Protein AF-A0A432GB54-F1 (afdb_monomer_lite)

Structure (mmCIF, N/CA/C/O backbone):
data_AF-A0A432GB54-F1
#
_entry.id   AF-A0A432GB54-F1
#
loop_
_atom_site.group_PDB
_atom_site.id
_atom_site.type_symbol
_atom_site.label_atom_id
_atom_site.label_alt_id
_atom_site.label_comp_id
_atom_site.label_asym_id
_atom_site.label_entity_id
_atom_site.label_seq_id
_atom_site.pdbx_PDB_ins_code
_atom_site.Cartn_x
_atom_site.Cartn_y
_atom_site.Cartn_z
_atom_site.occupancy
_atom_site.B_iso_or_equiv
_atom_site.auth_seq_id
_atom_site.auth_comp_id
_atom_site.auth_asym_id
_atom_site.auth_atom_id
_atom_site.pdbx_PDB_model_num
ATOM 1 N N . MET A 1 1 ? -22.845 -9.199 43.684 1.00 47.12 1 MET A N 1
ATOM 2 C CA . MET A 1 1 ? -23.273 -9.313 42.270 1.00 47.12 1 MET A CA 1
ATOM 3 C C . MET A 1 1 ? -23.367 -7.882 41.743 1.00 47.12 1 MET A C 1
ATOM 5 O O . MET A 1 1 ? -23.913 -7.069 42.458 1.00 47.12 1 MET A O 1
ATOM 9 N N . ASN A 1 2 ? -22.851 -7.444 40.599 1.00 58.03 2 ASN A N 1
ATOM 10 C CA . ASN A 1 2 ? -22.499 -8.203 39.409 1.00 58.03 2 ASN A CA 1
ATOM 11 C C . ASN A 1 2 ? -21.835 -7.287 38.349 1.00 58.03 2 ASN A C 1
ATOM 13 O O . ASN A 1 2 ? -22.167 -7.394 37.180 1.00 58.03 2 ASN A O 1
ATOM 17 N N . GLY A 1 3 ? -20.915 -6.375 38.704 1.00 60.75 3 GLY A N 1
ATOM 18 C CA . GLY A 1 3 ? -20.349 -5.412 37.731 1.00 60.75 3 GLY A CA 1
ATOM 19 C C . GLY A 1 3 ? -19.791 -6.059 36.449 1.00 60.75 3 GLY A C 1
ATOM 20 O O . GLY A 1 3 ? -20.011 -5.566 35.351 1.00 60.75 3 GLY A O 1
ATOM 21 N N . ALA A 1 4 ? -19.176 -7.241 36.567 1.00 63.12 4 ALA A N 1
ATOM 22 C CA . ALA A 1 4 ? -18.703 -8.023 35.421 1.00 63.12 4 ALA A CA 1
ATOM 23 C C . ALA A 1 4 ? -19.819 -8.721 34.612 1.00 63.12 4 ALA A C 1
ATOM 25 O O . ALA A 1 4 ? -19.631 -9.011 33.434 1.00 63.12 4 ALA A O 1
ATOM 26 N N . VAL A 1 5 ? -20.964 -9.023 35.230 1.00 67.06 5 VAL A N 1
ATOM 27 C CA . VAL A 1 5 ? -22.129 -9.620 34.551 1.00 67.06 5 VAL A CA 1
ATOM 28 C C . VAL A 1 5 ? -22.935 -8.532 33.845 1.00 67.06 5 VAL A C 1
ATOM 30 O O . VAL A 1 5 ? -23.260 -8.697 32.677 1.00 67.06 5 VAL A O 1
ATOM 33 N N . GLN A 1 6 ? -23.129 -7.387 34.500 1.00 71.06 6 GLN A N 1
ATOM 34 C CA . GLN A 1 6 ? -23.773 -6.208 33.924 1.00 71.06 6 GLN A CA 1
ATOM 35 C C . GLN A 1 6 ? -22.985 -5.674 32.716 1.00 71.06 6 GLN A C 1
ATOM 37 O O . GLN A 1 6 ? -23.551 -5.470 31.648 1.00 71.06 6 GLN A O 1
ATOM 42 N N . HIS A 1 7 ? -21.653 -5.590 32.821 1.00 75.44 7 HIS A N 1
ATOM 43 C CA . HIS A 1 7 ? -20.792 -5.244 31.685 1.00 75.44 7 HIS A CA 1
ATOM 44 C C . HIS A 1 7 ? -20.933 -6.236 30.514 1.00 75.44 7 HIS A C 1
ATOM 46 O O . HIS A 1 7 ? -20.909 -5.839 29.350 1.00 75.44 7 HIS A O 1
ATOM 52 N N . LYS A 1 8 ? -21.070 -7.542 30.784 1.00 79.25 8 LYS A N 1
ATOM 53 C CA . LYS A 1 8 ? -21.264 -8.550 29.726 1.00 79.25 8 LYS A CA 1
ATOM 54 C C . LYS A 1 8 ? -22.618 -8.409 29.031 1.00 79.25 8 LYS A C 1
ATOM 56 O O . LYS A 1 8 ? -22.669 -8.566 27.815 1.00 79.25 8 LYS A O 1
ATOM 61 N N . GLU A 1 9 ? -23.679 -8.115 29.775 1.00 82.56 9 GLU A N 1
ATOM 62 C CA . GLU A 1 9 ? -25.018 -7.876 29.222 1.00 82.56 9 GLU A CA 1
ATOM 63 C C . GLU A 1 9 ? -25.046 -6.621 28.343 1.00 82.56 9 GLU A C 1
ATOM 65 O O . GLU A 1 9 ? -25.535 -6.670 27.217 1.00 82.56 9 GLU A O 1
ATOM 70 N N . GLU A 1 10 ? -24.427 -5.529 28.789 1.00 86.44 10 GLU A N 1
ATOM 71 C CA . GLU A 1 10 ? -24.349 -4.285 28.017 1.00 86.44 10 GLU A CA 1
ATOM 72 C C . GLU A 1 10 ? -23.563 -4.443 26.703 1.00 86.44 10 GLU A C 1
ATOM 74 O O . GLU A 1 10 ? -23.976 -3.931 25.659 1.00 86.44 10 GLU A O 1
ATOM 79 N N . VAL A 1 11 ? -22.449 -5.186 26.721 1.00 87.44 11 VAL A N 1
ATOM 80 C CA . VAL A 1 11 ? -21.686 -5.525 25.502 1.00 87.44 11 VAL A CA 1
ATOM 81 C C . VAL A 1 11 ? -22.529 -6.366 24.541 1.00 87.44 11 VAL A C 1
ATOM 83 O O . VAL A 1 11 ? -22.472 -6.165 23.325 1.00 87.44 11 VAL A O 1
ATOM 86 N N . LEU A 1 12 ? -23.328 -7.296 25.069 1.00 88.88 12 LEU A N 1
ATOM 87 C CA . LEU A 1 12 ? -24.199 -8.156 24.272 1.00 88.88 12 LEU A CA 1
ATOM 88 C C . LEU A 1 12 ? -25.309 -7.354 23.578 1.00 88.88 12 LEU A C 1
ATOM 90 O O . LEU A 1 12 ? -25.566 -7.568 22.395 1.00 88.88 12 LEU A O 1
ATOM 94 N N . GLU A 1 13 ? -25.935 -6.411 24.282 1.00 88.69 13 GLU A N 1
ATOM 95 C CA . GLU A 1 13 ? -26.977 -5.538 23.722 1.00 88.69 13 GLU A CA 1
ATOM 96 C C . GLU A 1 13 ? -26.433 -4.627 22.613 1.00 88.69 13 GLU A C 1
ATOM 98 O O . GLU A 1 13 ? -27.032 -4.509 21.536 1.00 88.69 13 GLU A O 1
ATOM 103 N N . ARG A 1 14 ? -25.234 -4.062 22.803 1.00 92.19 14 ARG A N 1
ATOM 104 C CA . ARG A 1 14 ? -24.547 -3.315 21.737 1.00 92.19 14 ARG A CA 1
ATOM 105 C C . ARG A 1 14 ? -24.265 -4.200 20.523 1.00 92.19 14 ARG A C 1
ATOM 107 O O . ARG A 1 14 ? -24.516 -3.782 19.393 1.00 92.19 14 ARG A O 1
ATOM 114 N N . LEU A 1 15 ? -23.808 -5.437 20.731 1.00 89.69 15 LEU A N 1
ATOM 115 C CA . LEU A 1 15 ? -23.562 -6.386 19.642 1.00 89.69 15 LEU A CA 1
ATOM 116 C C . LEU A 1 15 ? -24.845 -6.759 18.881 1.00 89.69 15 LEU A C 1
ATOM 118 O O . LEU A 1 15 ? -24.813 -6.831 17.651 1.00 89.69 15 LEU A O 1
ATOM 122 N N . LYS A 1 16 ? -25.970 -6.971 19.577 1.00 89.62 16 LYS A N 1
ATOM 123 C CA . LYS A 1 16 ? -27.275 -7.225 18.941 1.00 89.62 16 LYS A CA 1
ATOM 124 C C . LYS A 1 16 ? -27.709 -6.048 18.076 1.00 89.62 16 LYS A C 1
ATOM 126 O O . LYS A 1 16 ? -28.068 -6.258 16.922 1.00 89.62 16 LYS A O 1
ATOM 131 N N . THR A 1 17 ? -27.554 -4.825 18.583 1.00 88.19 17 THR A N 1
ATOM 132 C CA . THR A 1 17 ? -27.844 -3.594 17.830 1.00 88.19 17 THR A CA 1
ATOM 133 C C . THR A 1 17 ? -27.037 -3.540 16.530 1.00 88.19 17 THR A C 1
ATOM 135 O O . THR A 1 17 ? -27.573 -3.248 15.460 1.00 88.19 17 THR A O 1
ATOM 138 N N . VAL A 1 18 ? -25.741 -3.870 16.591 1.00 89.06 18 VAL A N 1
ATOM 139 C CA . VAL A 1 18 ? -24.891 -3.937 15.394 1.00 89.06 18 VAL A CA 1
ATOM 140 C C . VAL A 1 18 ? -25.371 -5.016 14.428 1.00 89.06 18 VAL A C 1
ATOM 142 O O . VAL A 1 18 ? -25.496 -4.750 13.231 1.00 89.06 18 VAL A O 1
ATOM 145 N N . PHE A 1 19 ? -25.671 -6.212 14.932 1.00 89.12 19 PHE A N 1
ATOM 146 C CA . PHE A 1 19 ? -26.150 -7.321 14.114 1.00 89.12 19 PHE A CA 1
ATOM 147 C C . PHE A 1 19 ? -27.459 -6.975 13.390 1.00 89.12 19 PHE A C 1
ATOM 149 O O . PHE A 1 19 ? -27.536 -7.133 12.170 1.00 89.12 19 PHE A O 1
ATOM 156 N N . GLU A 1 20 ? -28.441 -6.424 14.098 1.00 88.94 20 GLU A N 1
ATOM 157 C CA . GLU A 1 20 ? -29.725 -5.995 13.533 1.00 88.94 20 GLU A CA 1
ATOM 158 C C . GLU A 1 20 ? -29.541 -4.881 12.498 1.00 88.94 20 GLU A C 1
ATOM 160 O O . GLU A 1 20 ? -30.056 -4.973 11.382 1.00 88.94 20 GLU A O 1
ATOM 165 N N . SER A 1 21 ? -28.713 -3.879 12.808 1.00 85.38 21 SER A N 1
ATOM 166 C CA . SER A 1 21 ? -28.424 -2.770 11.890 1.00 85.38 21 SER A CA 1
ATOM 167 C C . SER A 1 21 ? -27.706 -3.198 10.604 1.00 85.38 21 SER A C 1
ATOM 169 O O . SER A 1 21 ? -27.736 -2.475 9.608 1.00 85.38 21 SER A O 1
ATOM 171 N N . SER A 1 22 ? -27.051 -4.364 10.609 1.00 84.50 22 SER A N 1
ATOM 172 C CA . SER A 1 22 ? -26.353 -4.885 9.434 1.00 84.50 22 SER A CA 1
ATOM 173 C C . SER A 1 22 ? -27.310 -5.388 8.349 1.00 84.50 22 SER A C 1
ATOM 175 O O . SER A 1 22 ? -26.896 -5.499 7.194 1.00 84.50 22 SER A O 1
ATOM 177 N N . GLY A 1 23 ? -28.553 -5.741 8.710 1.00 84.94 23 GLY A N 1
ATOM 178 C CA . GLY A 1 23 ? -29.535 -6.359 7.811 1.00 84.94 23 GLY A CA 1
ATOM 179 C C . GLY A 1 23 ? -29.116 -7.729 7.252 1.00 84.94 23 GLY A C 1
ATOM 180 O O . GLY A 1 23 ? -29.763 -8.252 6.346 1.00 84.94 23 GLY A O 1
ATOM 181 N N . LYS A 1 24 ? -28.018 -8.317 7.747 1.00 87.19 24 LYS A N 1
ATOM 182 C CA . LYS A 1 24 ? -27.466 -9.589 7.262 1.00 87.19 24 LYS A CA 1
ATOM 183 C C . LYS A 1 24 ? -27.998 -10.767 8.072 1.00 87.19 24 LYS A C 1
ATOM 185 O O . LYS A 1 24 ? -28.243 -10.670 9.269 1.00 87.19 24 LYS A O 1
ATOM 190 N N . SER A 1 25 ? -28.078 -11.938 7.436 1.00 88.25 25 SER A N 1
ATOM 191 C CA . SER A 1 25 ? -28.321 -13.187 8.166 1.00 88.25 25 SER A CA 1
ATOM 192 C C . SER A 1 25 ? -27.165 -13.492 9.127 1.00 88.25 25 SER A C 1
ATOM 194 O O . SER A 1 25 ? -26.015 -13.140 8.859 1.00 88.25 25 SER A O 1
ATOM 196 N N . SER A 1 26 ? -27.436 -14.218 10.217 1.00 85.62 26 SER A N 1
ATOM 197 C CA . SER A 1 26 ? -26.412 -14.608 11.206 1.00 85.62 26 SER A CA 1
ATOM 198 C C . SER A 1 26 ? -25.205 -15.316 10.565 1.00 85.62 26 SER A C 1
ATOM 200 O O . SER A 1 26 ? -24.047 -15.065 10.910 1.00 85.62 26 SER A O 1
ATOM 202 N N . ARG A 1 27 ? -25.447 -16.128 9.526 1.00 86.81 27 ARG A N 1
ATOM 203 C CA . ARG A 1 27 ? -24.392 -16.784 8.737 1.00 86.81 27 ARG A CA 1
ATOM 204 C C . ARG A 1 27 ? -23.560 -15.796 7.911 1.00 86.81 27 ARG A C 1
ATOM 206 O O . ARG A 1 27 ? -22.342 -15.931 7.857 1.00 86.81 27 ARG A O 1
ATOM 213 N N . ALA A 1 28 ? -24.195 -14.822 7.262 1.00 85.69 28 ALA A N 1
ATOM 214 C CA . ALA A 1 28 ? -23.491 -13.819 6.462 1.00 85.69 28 ALA A CA 1
ATOM 215 C C . ALA A 1 28 ? -22.707 -12.834 7.344 1.00 85.69 28 ALA A C 1
ATOM 217 O O . ALA A 1 28 ? -21.577 -12.474 7.013 1.00 85.69 28 ALA A O 1
ATOM 218 N N . PHE A 1 29 ? -23.273 -12.445 8.488 1.00 88.19 29 PHE A N 1
ATOM 219 C CA . PHE A 1 29 ? -22.613 -11.574 9.455 1.00 88.19 29 PHE A CA 1
ATOM 220 C C . PHE A 1 29 ? -21.391 -12.252 10.084 1.00 88.19 29 PHE A C 1
ATOM 222 O O . PHE A 1 29 ? -20.296 -11.698 10.029 1.00 88.19 29 PHE A O 1
ATOM 229 N N . SER A 1 30 ? -21.536 -13.486 10.580 1.00 88.50 30 SER A N 1
ATOM 230 C CA . SER A 1 30 ? -20.410 -14.253 11.140 1.00 88.50 30 SER A CA 1
ATOM 231 C C . SER A 1 30 ? -19.264 -14.431 10.144 1.00 88.50 30 SER A C 1
ATOM 233 O O . SER A 1 30 ? -18.113 -14.176 10.493 1.00 88.50 30 SER A O 1
ATOM 235 N N . LYS A 1 31 ? -19.572 -14.757 8.880 1.00 87.19 31 LYS A N 1
ATOM 236 C CA . LYS A 1 31 ? -18.555 -14.854 7.824 1.00 87.19 31 LYS A CA 1
ATOM 237 C C . LYS A 1 31 ? -17.837 -13.521 7.591 1.00 87.19 31 LYS A C 1
ATOM 239 O O . LYS A 1 31 ? -16.624 -13.521 7.428 1.00 87.19 31 LYS A O 1
ATOM 244 N N . SER A 1 32 ? -18.564 -12.401 7.607 1.00 84.31 32 SER A N 1
ATOM 245 C CA . SER A 1 32 ? -17.967 -11.077 7.382 1.00 84.31 32 SER A CA 1
ATOM 246 C C . SER A 1 32 ? -16.991 -10.633 8.470 1.00 84.31 32 SER A C 1
ATOM 248 O O . SER A 1 32 ? -16.142 -9.807 8.187 1.00 84.31 32 SER A O 1
ATOM 250 N N . ILE A 1 33 ? -17.079 -11.187 9.680 1.00 85.44 33 ILE A N 1
ATOM 251 C CA . ILE A 1 33 ? -16.183 -10.859 10.803 1.00 85.44 33 ILE A CA 1
ATOM 252 C C . ILE A 1 33 ? -15.169 -11.980 11.093 1.00 85.44 33 ILE A C 1
ATOM 254 O O . ILE A 1 33 ? -14.613 -12.064 12.186 1.00 85.44 33 ILE A O 1
ATOM 258 N N . GLY A 1 34 ? -14.974 -12.901 10.141 1.00 82.62 34 GLY A N 1
ATOM 259 C CA . GLY A 1 34 ? -13.998 -13.991 10.256 1.00 82.62 34 GLY A CA 1
ATOM 260 C C . GLY A 1 34 ? -14.374 -15.104 11.244 1.00 82.62 34 GLY A C 1
ATOM 261 O O . GLY A 1 34 ? -13.508 -15.865 11.670 1.00 82.62 34 GLY A O 1
ATOM 262 N N . LEU A 1 35 ? -15.653 -15.235 11.616 1.00 88.25 35 LEU A N 1
ATOM 263 C CA . LEU A 1 35 ? -16.134 -16.246 12.561 1.00 88.25 35 LEU A CA 1
ATOM 264 C C . LEU A 1 35 ? -16.919 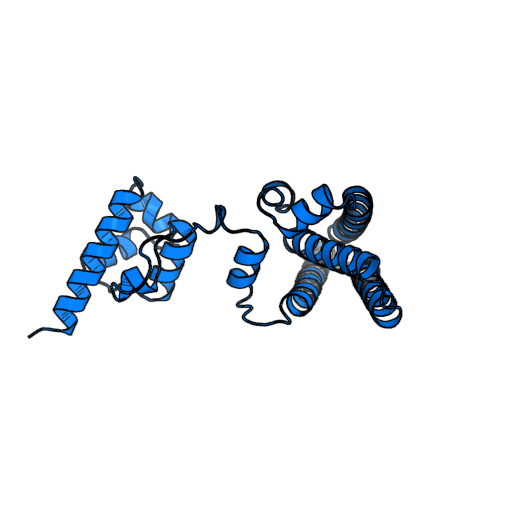-17.378 11.893 1.00 88.25 35 LEU A C 1
ATOM 266 O O . LEU A 1 35 ? -17.678 -17.189 10.942 1.00 88.25 35 LEU A O 1
ATOM 270 N N . LYS A 1 36 ? -16.832 -18.574 12.488 1.00 88.62 36 LYS A N 1
ATOM 271 C CA . LYS A 1 36 ? -17.759 -19.672 12.183 1.00 88.62 36 LYS A CA 1
ATOM 272 C C . LYS A 1 36 ? -19.160 -19.342 12.733 1.00 88.62 36 LYS A C 1
ATOM 274 O O . LYS A 1 36 ? -19.248 -18.862 13.866 1.00 88.62 36 LYS A O 1
ATOM 279 N N . PRO A 1 37 ? -20.256 -19.673 12.020 1.00 87.19 37 PRO A N 1
ATOM 280 C CA . PRO A 1 37 ? -21.621 -19.380 12.475 1.00 87.19 37 PRO A CA 1
ATOM 281 C C . PRO A 1 37 ? -21.954 -19.944 13.863 1.00 87.19 37 PRO A C 1
ATOM 283 O O . PRO A 1 37 ? -22.599 -19.282 14.670 1.00 87.19 37 PRO A O 1
ATOM 286 N N . THR A 1 38 ? -21.459 -21.144 14.175 1.00 87.25 38 THR A N 1
ATOM 287 C CA . THR A 1 38 ? -21.646 -21.793 15.482 1.00 87.25 38 THR A CA 1
ATOM 288 C C . THR A 1 38 ? -20.942 -21.045 16.611 1.00 87.25 38 THR A C 1
ATOM 290 O O . THR A 1 38 ? -21.494 -20.897 17.698 1.00 87.25 38 THR A O 1
ATOM 293 N N . SER A 1 39 ? -19.736 -20.541 16.357 1.00 85.38 39 SER A N 1
ATOM 294 C CA . SER A 1 39 ? -18.983 -19.728 17.312 1.00 85.38 39 SER A CA 1
ATOM 295 C C . SER A 1 39 ? -19.629 -18.358 17.509 1.00 85.38 39 SER A C 1
ATOM 297 O O . SER A 1 39 ? -19.734 -17.899 18.640 1.00 85.38 39 SER A O 1
ATOM 299 N N . PHE A 1 40 ? -20.136 -17.739 16.441 1.00 87.44 40 PHE A N 1
ATOM 300 C CA . PHE A 1 40 ? -20.876 -16.480 16.539 1.00 87.44 40 PHE A CA 1
ATOM 301 C C . PHE A 1 40 ? -22.172 -16.630 17.344 1.00 87.44 40 PHE A C 1
ATOM 303 O O . PHE A 1 40 ? -22.477 -15.776 18.172 1.00 87.44 40 PHE A O 1
ATOM 310 N N . HIS A 1 41 ? -22.887 -17.750 17.188 1.00 86.12 41 HIS A N 1
ATOM 311 C CA . HIS A 1 41 ? -24.076 -18.025 17.994 1.00 86.12 41 HIS A CA 1
ATOM 312 C C . HIS A 1 41 ? -23.761 -18.034 19.498 1.00 86.12 41 HIS A C 1
ATOM 314 O O . HIS A 1 41 ? -24.507 -17.428 20.262 1.00 86.12 41 HIS A O 1
ATOM 320 N N . LYS A 1 42 ? -22.636 -18.637 19.912 1.00 87.00 42 LYS A N 1
ATOM 321 C CA . LYS A 1 42 ? -22.190 -18.640 21.318 1.00 87.00 42 LYS A CA 1
ATOM 322 C C . LYS A 1 42 ? -21.894 -17.237 21.852 1.00 87.00 42 LYS A C 1
ATOM 324 O O . LYS A 1 42 ? -22.086 -16.996 23.040 1.00 87.00 42 LYS A O 1
ATOM 329 N N . VAL A 1 43 ? -21.421 -16.332 20.993 1.00 86.50 43 VAL A N 1
ATOM 330 C CA . VAL A 1 43 ? -21.193 -14.925 21.354 1.00 86.50 43 VAL A CA 1
ATOM 331 C C . VAL A 1 43 ? -22.528 -14.194 21.517 1.00 86.50 43 VAL A C 1
ATOM 333 O O . VAL A 1 43 ? -22.730 -13.513 22.515 1.00 86.50 43 VAL A O 1
ATOM 336 N N . LEU A 1 44 ? -23.479 -14.405 20.603 1.00 84.31 44 LEU A N 1
ATOM 337 C CA . LEU A 1 44 ? -24.831 -13.827 20.674 1.00 84.31 44 LEU A CA 1
ATOM 338 C C . LEU A 1 44 ? -25.649 -14.305 21.883 1.00 84.31 44 LEU A C 1
ATOM 340 O O . LEU A 1 44 ? -26.478 -13.556 22.390 1.00 84.31 44 LEU A O 1
ATOM 344 N N . THR A 1 45 ? -25.436 -15.539 22.343 1.00 82.62 45 THR A N 1
ATOM 345 C CA . THR A 1 45 ? -26.111 -16.099 23.529 1.00 82.62 45 THR A CA 1
ATOM 346 C C . THR A 1 45 ? -25.386 -15.789 24.836 1.00 82.62 45 THR A C 1
ATOM 348 O O . THR A 1 45 ? -25.792 -16.283 25.884 1.00 82.62 45 THR A O 1
ATOM 351 N N . GLY A 1 46 ? -24.290 -15.023 24.795 1.00 78.56 46 GLY A N 1
ATOM 352 C CA . GLY A 1 46 ? -23.507 -14.649 25.977 1.00 78.56 46 GLY A CA 1
ATOM 353 C C . GLY A 1 46 ? -22.685 -15.790 26.582 1.00 78.56 46 GLY A C 1
ATOM 354 O O . GLY A 1 46 ? -22.072 -15.625 27.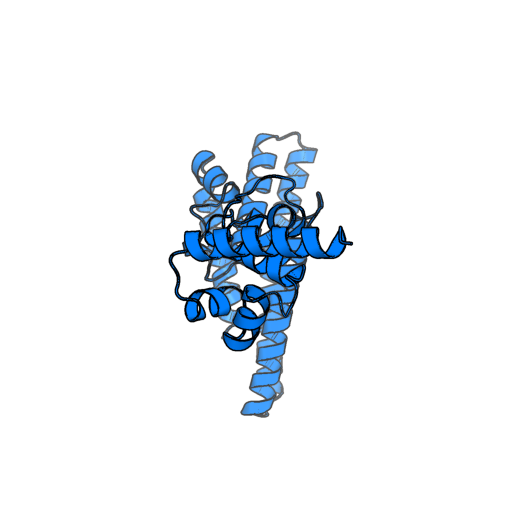636 1.00 78.56 46 GLY A O 1
ATOM 355 N N . THR A 1 47 ? -22.639 -16.949 25.919 1.00 78.62 47 THR A N 1
ATOM 356 C CA . THR A 1 47 ? -21.850 -18.115 26.344 1.00 78.62 47 THR A CA 1
ATOM 357 C C . THR A 1 47 ? -20.353 -17.888 26.107 1.00 78.62 47 THR A C 1
ATOM 359 O O . THR A 1 47 ? -19.520 -18.402 26.849 1.00 78.62 47 THR A O 1
ATOM 362 N N . ALA A 1 48 ? -20.010 -17.095 25.089 1.00 78.50 48 ALA A N 1
ATOM 363 C CA . ALA A 1 48 ? -18.671 -16.582 24.820 1.00 78.50 48 ALA A CA 1
ATOM 364 C C . ALA A 1 48 ? -18.691 -15.043 24.829 1.00 78.50 48 ALA A C 1
ATOM 366 O O . ALA A 1 48 ? -19.641 -14.432 24.351 1.00 78.50 48 ALA A O 1
ATOM 367 N N . GLY A 1 49 ? -17.653 -14.408 25.378 1.00 82.69 49 GLY A N 1
ATOM 368 C CA . GLY A 1 49 ? -17.538 -12.945 25.377 1.00 82.69 49 GLY A CA 1
ATOM 369 C C . GLY A 1 49 ? -17.092 -12.389 24.022 1.00 82.69 49 GLY A C 1
ATOM 370 O O . GLY A 1 49 ? -16.408 -13.077 23.262 1.00 82.69 49 GLY A O 1
ATOM 371 N N . LEU A 1 50 ? -17.441 -11.130 23.739 1.00 85.69 50 LEU A N 1
ATOM 372 C CA . LEU A 1 50 ? -16.884 -10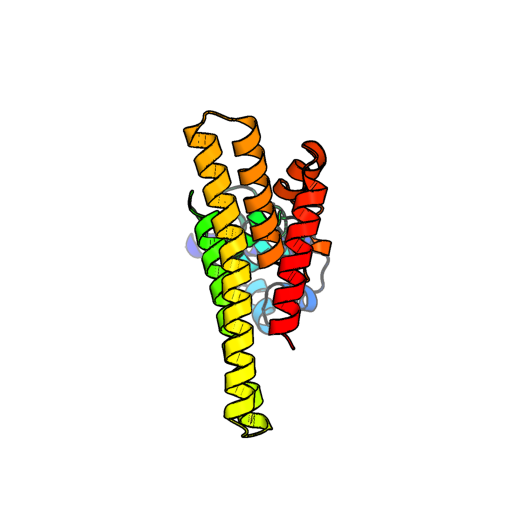.391 22.606 1.00 85.69 50 LEU A CA 1
ATOM 373 C C . LEU A 1 50 ? -15.409 -10.074 22.894 1.00 85.69 50 LEU A C 1
ATOM 375 O O . LEU A 1 50 ? -15.096 -9.370 23.850 1.00 85.69 50 LEU A O 1
ATOM 379 N N . THR A 1 51 ? -14.499 -10.620 22.090 1.00 85.50 51 THR A N 1
ATOM 380 C CA . THR A 1 51 ? -13.060 -10.368 22.228 1.00 85.50 51 THR A CA 1
ATOM 381 C C . THR A 1 51 ? -12.651 -9.103 21.475 1.00 85.50 51 THR A C 1
ATOM 383 O O . THR A 1 51 ? -13.305 -8.712 20.509 1.00 85.50 51 THR A O 1
ATOM 386 N N . ILE A 1 52 ? -11.537 -8.482 21.879 1.00 81.88 52 ILE A N 1
ATOM 387 C CA . ILE A 1 52 ? -10.994 -7.283 21.212 1.00 81.88 52 ILE A CA 1
ATOM 388 C C . ILE A 1 52 ? -10.766 -7.510 19.705 1.00 81.88 52 ILE A C 1
ATOM 390 O O . ILE A 1 52 ? -11.265 -6.708 18.920 1.00 81.88 52 ILE A O 1
ATOM 394 N N . PRO A 1 53 ? -10.130 -8.613 19.249 1.00 81.06 53 PRO A N 1
ATOM 395 C CA . PRO A 1 53 ? -9.952 -8.851 17.814 1.00 81.06 53 PRO A CA 1
ATOM 396 C C . PRO A 1 53 ? -11.277 -8.934 17.049 1.00 81.06 53 PRO A C 1
ATOM 398 O O . PRO A 1 53 ? -11.373 -8.492 15.907 1.00 81.06 53 PRO A O 1
ATOM 401 N N . LEU A 1 54 ? -12.319 -9.472 17.687 1.00 84.62 54 LEU A N 1
ATOM 402 C CA . LEU A 1 54 ? -13.632 -9.589 17.070 1.00 84.62 54 LEU A CA 1
ATOM 403 C C . LEU A 1 54 ? -14.353 -8.240 16.999 1.00 84.62 54 LEU A C 1
ATOM 405 O O . LEU A 1 54 ? -14.972 -7.936 15.982 1.00 84.62 54 LEU A O 1
ATOM 409 N N . ALA A 1 55 ? -14.231 -7.416 18.042 1.00 85.25 55 ALA A N 1
ATOM 410 C CA . ALA A 1 55 ? -14.717 -6.040 18.036 1.00 85.25 55 ALA A CA 1
ATOM 411 C C . ALA A 1 55 ? -14.022 -5.205 16.945 1.00 85.25 55 ALA A C 1
ATOM 413 O O . ALA A 1 55 ? -14.698 -4.496 16.206 1.00 85.25 55 ALA A O 1
ATOM 414 N N . ASN A 1 56 ? -12.707 -5.367 16.766 1.00 80.62 56 ASN A N 1
ATOM 415 C CA . ASN A 1 56 ? -11.955 -4.720 15.686 1.00 80.62 56 ASN A CA 1
ATOM 416 C C . ASN A 1 56 ? -12.417 -5.205 14.303 1.00 80.62 56 ASN A C 1
ATOM 418 O O . ASN A 1 56 ? -12.599 -4.406 13.392 1.00 80.62 56 ASN A O 1
ATOM 422 N N . SER A 1 57 ? -12.683 -6.504 14.140 1.00 83.75 57 SER A N 1
ATOM 423 C CA . SER A 1 57 ? -13.233 -7.033 12.885 1.00 83.75 57 SER A CA 1
ATOM 424 C C . SER A 1 57 ? -14.625 -6.468 12.571 1.00 83.75 57 SER A C 1
ATOM 426 O O . SER A 1 57 ? -14.936 -6.181 11.413 1.00 83.75 57 SER A O 1
ATOM 428 N N . ILE A 1 58 ? -15.464 -6.261 13.591 1.00 86.00 58 ILE A N 1
ATOM 429 C CA . ILE A 1 58 ? -16.764 -5.599 13.435 1.00 86.00 58 ILE A CA 1
ATOM 430 C C . ILE A 1 58 ? -16.579 -4.128 13.037 1.00 86.00 58 ILE A C 1
ATOM 432 O O . ILE A 1 58 ? -17.284 -3.658 12.143 1.00 86.00 58 ILE A O 1
ATOM 436 N N . GLU A 1 59 ? -15.627 -3.423 13.649 1.00 86.31 59 GLU A N 1
ATOM 437 C CA . GLU A 1 59 ? -15.281 -2.044 13.292 1.00 86.31 59 GLU A CA 1
ATOM 438 C C . GLU A 1 59 ? -14.890 -1.929 11.820 1.00 86.31 59 GLU A C 1
ATOM 440 O O . GLU A 1 59 ? -15.513 -1.166 11.080 1.00 86.31 59 GLU A O 1
ATOM 445 N N . LEU A 1 60 ? -13.964 -2.775 11.369 1.00 80.38 60 LEU A N 1
ATOM 446 C CA . LEU A 1 60 ? -13.497 -2.810 9.984 1.00 80.38 60 LEU A CA 1
ATOM 447 C C . LEU A 1 60 ? -14.642 -3.088 8.996 1.00 80.38 60 LEU A C 1
ATOM 449 O O . LEU A 1 60 ? -14.814 -2.370 8.012 1.00 80.38 60 LEU A O 1
ATOM 453 N N . ASN A 1 61 ? -15.469 -4.102 9.254 1.00 83.38 61 ASN A N 1
ATOM 454 C CA . ASN A 1 61 ? -16.443 -4.579 8.265 1.00 83.38 61 ASN A CA 1
ATOM 455 C C . ASN A 1 61 ? -17.791 -3.849 8.296 1.00 83.38 61 ASN A C 1
ATOM 457 O O . ASN A 1 61 ? -18.480 -3.752 7.275 1.00 83.38 61 ASN A O 1
ATOM 461 N N . HIS A 1 62 ? -18.201 -3.359 9.465 1.00 83.81 62 HIS A N 1
ATOM 462 C CA . HIS A 1 62 ? -19.539 -2.801 9.682 1.00 83.81 62 HIS A CA 1
ATOM 463 C C . HIS A 1 62 ? -19.522 -1.348 10.145 1.00 83.81 62 HIS A C 1
ATOM 465 O O . HIS A 1 62 ? -20.575 -0.712 10.105 1.00 83.81 62 HIS A O 1
ATOM 471 N N . GLY A 1 63 ? -18.353 -0.798 10.484 1.00 83.31 63 GLY A N 1
ATOM 472 C CA . GLY A 1 63 ? -18.202 0.609 10.847 1.00 83.31 63 GLY A CA 1
ATOM 473 C C . GLY A 1 63 ? -18.705 0.917 12.254 1.00 83.31 63 GLY A C 1
ATOM 474 O O . GLY A 1 63 ? -19.228 2.002 12.487 1.00 83.31 63 GLY A O 1
ATOM 475 N N . PHE A 1 64 ? -18.611 -0.036 13.184 1.00 85.44 64 PHE A N 1
ATOM 476 C CA . PHE A 1 64 ? -18.960 0.172 14.593 1.00 85.44 64 PHE A CA 1
ATOM 477 C C . PHE A 1 64 ? -17.716 0.121 15.460 1.00 85.44 64 PHE A C 1
ATOM 479 O O . PHE A 1 64 ? -17.050 -0.909 15.498 1.00 85.44 64 PHE A O 1
ATOM 486 N N . ARG A 1 65 ? -17.411 1.214 16.163 1.00 83.38 65 ARG A N 1
ATOM 487 C CA . ARG A 1 65 ? -16.149 1.335 16.896 1.00 83.38 65 ARG A CA 1
ATOM 488 C C . ARG A 1 65 ? -16.012 0.250 17.963 1.00 83.38 65 ARG A C 1
ATOM 490 O O . ARG A 1 65 ? -16.914 0.047 18.776 1.00 83.38 65 ARG A O 1
ATOM 497 N N . SER A 1 66 ? -14.860 -0.408 17.979 1.00 85.00 66 SER A N 1
ATOM 498 C CA . SER A 1 66 ? -14.479 -1.454 18.929 1.00 85.00 66 SER A CA 1
ATOM 499 C C . SER A 1 66 ? -14.541 -0.964 20.377 1.00 85.00 66 SER A C 1
ATOM 501 O O . SER A 1 66 ? -15.113 -1.640 21.231 1.00 85.00 66 SER A O 1
ATOM 503 N N . GLU A 1 67 ? -14.041 0.245 20.643 1.00 84.88 67 GLU A N 1
ATOM 504 C CA . GLU A 1 67 ? -14.125 0.904 21.951 1.00 84.88 67 GLU A CA 1
ATOM 505 C C . GLU A 1 67 ? -15.580 1.074 22.414 1.00 84.88 67 GLU A C 1
ATOM 507 O O . GLU A 1 67 ? -15.910 0.711 23.545 1.00 84.88 67 GLU A O 1
ATOM 512 N N . TRP A 1 68 ? -16.468 1.539 21.528 1.00 90.94 68 TRP A N 1
ATOM 513 C CA . TRP A 1 68 ? -17.889 1.695 21.839 1.00 90.94 68 TRP A CA 1
ATOM 514 C C . TRP A 1 68 ? -18.568 0.341 22.057 1.00 90.94 68 TRP A C 1
ATOM 516 O O . TRP A 1 68 ? -19.317 0.174 23.015 1.00 90.94 68 TRP A O 1
ATOM 526 N N . LEU A 1 69 ? -18.263 -0.661 21.230 1.00 88.44 69 LEU A N 1
ATOM 527 C CA . LEU A 1 69 ? -18.770 -2.026 21.393 1.00 88.44 69 LEU A CA 1
ATOM 528 C C . LEU A 1 69 ? -18.409 -2.611 22.765 1.00 88.44 69 LEU A C 1
ATOM 530 O O . LEU A 1 69 ? -19.270 -3.171 23.448 1.00 88.44 69 LEU A O 1
ATOM 534 N N . LEU A 1 70 ? -17.152 -2.459 23.179 1.00 86.00 70 LEU A N 1
ATOM 535 C CA . LEU A 1 70 ? -16.625 -3.078 24.393 1.00 86.00 70 LEU A CA 1
ATOM 536 C C . LEU A 1 70 ? -16.956 -2.288 25.661 1.00 86.00 70 LEU A C 1
ATOM 538 O O . LEU A 1 70 ? -17.276 -2.905 26.670 1.00 86.00 70 LEU A O 1
ATOM 542 N N . SER A 1 71 ? -16.926 -0.956 25.614 1.00 84.94 71 SER A N 1
ATOM 543 C CA . SER A 1 71 ? -17.033 -0.100 26.808 1.00 84.94 71 SER A CA 1
ATOM 544 C C . SER A 1 71 ? -18.233 0.849 26.814 1.00 84.94 71 SER A C 1
ATOM 546 O O . SER A 1 71 ? -18.557 1.409 27.854 1.00 84.94 71 SER A O 1
ATOM 548 N N . GLY A 1 72 ? -18.897 1.050 25.672 1.00 83.38 72 GLY A N 1
ATOM 549 C CA . GLY A 1 72 ? -19.929 2.078 25.497 1.00 83.38 72 GLY A CA 1
ATOM 550 C C . GLY A 1 72 ? -19.379 3.494 25.292 1.00 83.38 72 GLY A C 1
ATOM 551 O O . GLY A 1 72 ? -20.153 4.401 24.992 1.00 83.38 72 GLY A O 1
ATOM 552 N N . ASN A 1 73 ? -18.062 3.687 25.400 1.00 81.75 73 ASN A N 1
ATOM 553 C CA . ASN A 1 73 ? -17.418 4.990 25.262 1.00 81.75 73 ASN A CA 1
ATOM 554 C C . ASN A 1 73 ? -17.042 5.302 23.807 1.00 81.75 73 ASN A C 1
ATOM 556 O O . ASN A 1 73 ? -16.808 4.411 22.992 1.00 81.75 73 ASN A O 1
ATOM 560 N N . GLY A 1 74 ? -16.954 6.593 23.487 1.00 78.75 74 GLY A N 1
ATOM 561 C CA . GLY A 1 74 ? -16.549 7.063 22.163 1.00 78.75 74 GLY A CA 1
ATOM 562 C C . GLY A 1 74 ? -17.676 7.057 21.123 1.00 78.75 74 GLY A C 1
ATOM 563 O O . GLY A 1 74 ? -18.861 6.928 21.431 1.00 78.75 74 GLY A O 1
ATOM 564 N N . LYS A 1 75 ? -17.305 7.267 19.854 1.00 82.44 75 LYS A N 1
ATOM 565 C CA . LYS A 1 75 ? -18.259 7.320 18.735 1.00 82.44 75 LYS A CA 1
ATOM 566 C C . LYS A 1 75 ? -18.778 5.921 18.407 1.00 82.44 75 LYS A C 1
ATOM 568 O O . LYS A 1 75 ? -17.983 5.021 18.179 1.00 82.44 75 LYS A O 1
ATOM 573 N N . MET A 1 76 ? -20.098 5.770 18.289 1.00 84.00 76 MET A N 1
ATOM 574 C CA . MET A 1 76 ? -20.741 4.501 17.918 1.00 84.00 76 MET A CA 1
ATOM 575 C C . MET A 1 76 ? -20.371 4.038 16.505 1.00 84.00 76 MET A C 1
ATOM 577 O O . MET A 1 76 ? -20.035 2.873 16.306 1.00 84.00 76 MET A O 1
ATOM 581 N N . LYS A 1 77 ? -20.439 4.947 15.524 1.00 81.88 77 LYS A N 1
ATOM 582 C CA . LYS A 1 77 ? -20.140 4.653 14.121 1.00 81.88 77 LYS A CA 1
ATOM 583 C C . LYS A 1 77 ? -18.847 5.312 13.657 1.00 81.88 77 LYS A C 1
ATOM 585 O O . LYS A 1 77 ? -18.553 6.452 14.014 1.00 81.88 77 LYS A O 1
ATOM 590 N N . VAL A 1 78 ? -18.131 4.582 12.816 1.00 76.19 78 VAL A N 1
ATOM 591 C CA . VAL A 1 78 ? -16.954 5.002 12.056 1.00 76.19 78 VAL A CA 1
ATOM 592 C C . VAL A 1 78 ? -17.129 4.589 10.595 1.00 76.19 78 VAL A C 1
ATOM 594 O O . VAL A 1 78 ? -17.994 3.768 10.272 1.00 76.19 78 VAL A O 1
ATOM 597 N N . ASN A 1 79 ? -16.325 5.160 9.699 1.00 69.88 79 ASN A N 1
ATOM 598 C CA . ASN A 1 79 ? -16.304 4.722 8.309 1.00 69.88 79 ASN A CA 1
ATOM 599 C C . ASN A 1 79 ? -15.919 3.238 8.249 1.00 69.88 79 ASN A C 1
ATOM 601 O O . ASN A 1 79 ? -14.994 2.793 8.924 1.00 69.88 79 ASN A O 1
ATOM 605 N N . LYS A 1 80 ? -16.667 2.460 7.459 1.00 72.25 80 LYS A N 1
ATOM 606 C CA . LYS A 1 80 ? -16.305 1.060 7.182 1.00 72.25 80 LYS A CA 1
ATOM 607 C C . LYS A 1 80 ? -14.985 1.046 6.422 1.00 72.25 80 LYS A C 1
ATOM 609 O O . LYS A 1 80 ? -14.749 1.979 5.665 1.00 72.25 80 LYS A O 1
ATOM 614 N N . HIS A 1 81 ? -14.228 -0.043 6.501 1.00 69.12 81 HIS A N 1
ATOM 615 C CA . HIS A 1 81 ? -12.964 -0.210 5.778 1.00 69.12 81 HIS A CA 1
ATOM 616 C C . HIS A 1 81 ? -13.064 0.192 4.297 1.00 69.12 81 HIS A C 1
ATOM 618 O O . HIS A 1 81 ? -12.261 0.967 3.798 1.00 69.12 81 HIS A O 1
ATOM 624 N N . ASN A 1 82 ? -14.132 -0.223 3.612 1.00 67.19 82 ASN A N 1
ATOM 625 C CA . ASN A 1 82 ? -14.340 0.094 2.193 1.00 67.19 82 ASN A CA 1
ATOM 626 C C . ASN A 1 82 ? -14.638 1.580 1.904 1.00 67.19 82 ASN A C 1
ATOM 628 O O . ASN A 1 82 ? -14.586 1.997 0.752 1.00 67.19 82 ASN A O 1
ATOM 632 N N . HIS A 1 83 ? -14.966 2.367 2.924 1.00 71.44 83 HIS A N 1
ATOM 633 C CA . HIS A 1 83 ? -15.179 3.814 2.834 1.00 71.44 83 HIS A CA 1
ATOM 634 C C . HIS A 1 83 ? -14.021 4.614 3.444 1.00 71.44 83 HIS A C 1
ATOM 636 O O . HIS A 1 83 ? -14.108 5.835 3.498 1.00 71.44 83 HIS A O 1
ATOM 642 N N . LEU A 1 84 ? -12.978 3.941 3.941 1.00 74.50 84 LEU A N 1
ATOM 643 C CA . LEU A 1 84 ? -11.736 4.590 4.343 1.00 74.50 84 LEU A CA 1
ATOM 644 C C . LEU A 1 84 ? -10.928 4.956 3.100 1.00 74.50 84 LEU A C 1
ATOM 646 O O . LEU A 1 84 ? -10.945 4.202 2.112 1.00 74.50 84 LEU A O 1
ATOM 650 N N . SER A 1 85 ? -10.209 6.075 3.175 1.00 78.06 85 SER A N 1
ATOM 651 C CA . SER A 1 85 ? -9.242 6.452 2.144 1.00 78.06 85 SER A CA 1
ATOM 652 C C . SER A 1 85 ? -8.131 5.395 2.044 1.00 78.06 85 SER A C 1
ATOM 654 O O . SER A 1 85 ? -7.877 4.675 3.017 1.00 78.06 85 SER A O 1
ATOM 656 N N . PRO A 1 86 ? -7.440 5.260 0.897 1.00 79.12 86 PRO A N 1
ATOM 657 C CA . PRO A 1 86 ? -6.313 4.335 0.772 1.00 79.12 86 PRO A CA 1
ATOM 658 C C . PRO A 1 86 ? -5.254 4.539 1.857 1.00 79.12 86 PRO A C 1
ATOM 660 O O . PRO A 1 86 ? -4.737 3.570 2.404 1.00 79.12 86 PRO A O 1
ATOM 663 N N . LEU A 1 87 ? -4.987 5.788 2.244 1.00 79.19 87 LEU A N 1
ATOM 664 C CA . LEU A 1 87 ? -4.092 6.074 3.355 1.00 79.19 87 LEU A CA 1
ATOM 665 C C . LEU A 1 87 ? -4.633 5.517 4.680 1.00 79.19 87 LEU A C 1
ATOM 667 O O . LEU A 1 87 ? -3.906 4.830 5.389 1.00 79.19 87 LEU A O 1
ATOM 671 N N . GLU A 1 88 ? -5.893 5.779 5.028 1.00 74.19 88 GLU A N 1
ATOM 672 C CA . GLU A 1 88 ? -6.500 5.274 6.268 1.00 74.19 88 GLU A CA 1
ATOM 673 C C . GLU A 1 88 ? -6.502 3.740 6.336 1.00 74.19 88 GLU A C 1
ATOM 675 O O . GLU A 1 88 ? -6.220 3.167 7.390 1.00 74.19 88 GLU A O 1
ATOM 680 N N . ARG A 1 89 ? -6.774 3.069 5.213 1.00 76.94 89 ARG A N 1
ATOM 681 C CA . ARG A 1 89 ? -6.664 1.608 5.102 1.00 76.94 89 ARG A CA 1
ATOM 682 C C . ARG A 1 89 ? -5.231 1.144 5.324 1.00 76.94 89 ARG A C 1
ATOM 684 O O . ARG A 1 89 ? -5.004 0.273 6.157 1.00 76.94 89 ARG A O 1
ATOM 691 N N . CYS A 1 90 ? -4.266 1.780 4.664 1.00 73.56 90 CYS A N 1
ATOM 692 C CA . CYS A 1 90 ? -2.850 1.473 4.825 1.00 73.56 90 CYS A CA 1
ATOM 693 C C . CYS A 1 90 ? -2.405 1.632 6.288 1.00 73.56 90 CYS A C 1
ATOM 695 O O . CYS A 1 90 ? -1.750 0.744 6.831 1.00 73.56 90 CYS A O 1
ATOM 697 N N . LEU A 1 91 ? -2.817 2.704 6.975 1.00 71.88 91 LEU A N 1
ATOM 698 C CA . LEU A 1 91 ? -2.499 2.906 8.393 1.00 71.88 91 LEU A CA 1
ATOM 699 C C . LEU A 1 91 ? -3.029 1.762 9.276 1.00 71.88 91 LEU A C 1
ATOM 701 O O . LEU A 1 91 ? -2.350 1.373 10.229 1.00 71.88 91 LEU A O 1
ATOM 705 N N . LEU A 1 92 ? -4.204 1.207 8.962 1.00 70.00 92 LEU A N 1
ATOM 706 C CA . LEU A 1 92 ? -4.786 0.067 9.680 1.00 70.00 92 LEU A CA 1
ATOM 707 C C . LEU A 1 92 ? -4.106 -1.262 9.337 1.00 70.00 92 LEU A C 1
ATOM 709 O O . LEU A 1 92 ? -3.839 -2.056 10.237 1.00 70.00 92 LEU A O 1
ATOM 713 N N . GLU A 1 93 ? -3.817 -1.501 8.060 1.00 65.38 93 GLU A N 1
ATOM 714 C CA . GLU A 1 93 ? -3.153 -2.718 7.577 1.00 65.38 93 GLU A CA 1
ATOM 715 C C . GLU A 1 93 ? -1.718 -2.830 8.100 1.00 65.38 93 GLU A C 1
ATOM 717 O O . GLU A 1 93 ? -1.232 -3.926 8.378 1.00 65.38 93 GLU A O 1
ATOM 722 N N . VAL A 1 94 ? -1.057 -1.688 8.283 1.00 60.41 94 VAL A N 1
ATOM 723 C CA . VAL A 1 94 ? 0.366 -1.608 8.612 1.00 60.41 94 VAL A CA 1
ATOM 724 C C . VAL A 1 94 ? 0.614 -1.172 10.069 1.00 60.41 94 VAL A C 1
ATOM 726 O O . VAL A 1 94 ? 1.736 -1.241 10.564 1.00 60.41 94 VAL A O 1
ATOM 729 N N . SER A 1 95 ? -0.426 -0.789 10.822 1.00 59.09 95 SER A N 1
ATOM 730 C CA . SER A 1 95 ? -0.301 -0.247 12.192 1.00 59.09 95 SER A CA 1
ATOM 731 C C . SER A 1 95 ? 0.633 0.972 12.276 1.00 59.09 95 SER A C 1
ATOM 733 O O . SER A 1 95 ? 1.449 1.101 13.191 1.00 59.09 95 SER A O 1
ATOM 735 N N . LEU A 1 96 ? 0.529 1.885 11.310 1.00 57.00 96 LEU A N 1
ATOM 736 C CA . LEU A 1 96 ? 1.382 3.072 11.231 1.00 57.00 96 LEU A CA 1
ATOM 737 C C . LEU A 1 96 ? 0.822 4.188 12.118 1.00 57.00 96 LEU A C 1
ATOM 739 O O . LEU A 1 96 ? -0.263 4.704 11.868 1.00 57.00 96 LEU A O 1
ATOM 743 N N . SER A 1 97 ? 1.574 4.612 13.135 1.00 53.62 97 SER A N 1
ATOM 744 C CA . SER A 1 97 ? 1.188 5.725 14.019 1.00 53.62 97 SER A CA 1
ATOM 745 C C . SER A 1 97 ? 2.130 6.934 13.936 1.00 53.62 97 SER A C 1
ATOM 747 O O . SER A 1 97 ? 2.233 7.689 14.902 1.00 53.62 97 SER A O 1
ATOM 749 N N . SER A 1 98 ? 2.880 7.112 12.842 1.00 56.84 98 SER A N 1
ATOM 750 C CA . SER A 1 98 ? 4.016 8.044 12.830 1.00 56.84 98 SER A CA 1
ATOM 751 C C . SER A 1 98 ? 4.114 8.942 11.593 1.00 56.84 98 SER A C 1
ATOM 753 O O . SER A 1 98 ? 3.599 8.647 10.516 1.00 56.84 98 SER A O 1
ATOM 755 N N . ILE A 1 99 ? 4.872 10.032 11.760 1.00 64.38 99 ILE A N 1
ATOM 756 C CA . ILE A 1 99 ? 5.337 10.947 10.700 1.00 64.38 99 ILE A CA 1
ATOM 757 C C . ILE A 1 99 ? 6.098 10.188 9.593 1.00 64.38 99 ILE A C 1
ATOM 759 O O . ILE A 1 99 ? 6.146 10.633 8.452 1.00 64.38 99 ILE A O 1
ATOM 763 N N . GLN A 1 100 ? 6.642 9.006 9.902 1.00 71.75 100 GLN A N 1
ATOM 764 C CA . GLN A 1 100 ? 7.425 8.171 8.987 1.00 71.75 100 GLN A CA 1
ATOM 765 C C . GLN A 1 100 ? 6.567 7.214 8.145 1.00 71.75 100 GLN A C 1
ATOM 767 O O . GLN A 1 100 ? 7.119 6.359 7.454 1.00 71.75 100 GLN A O 1
ATOM 772 N N . LYS A 1 101 ? 5.233 7.339 8.184 1.00 80.56 101 LYS A N 1
ATOM 773 C CA . LYS A 1 101 ? 4.294 6.452 7.475 1.00 80.56 101 LYS A CA 1
ATOM 774 C C . LYS A 1 101 ? 4.661 6.208 6.004 1.00 80.56 101 LYS A C 1
ATOM 776 O O . LYS A 1 101 ? 4.583 5.076 5.551 1.00 80.56 101 LYS A O 1
ATOM 781 N N . TRP A 1 102 ? 5.127 7.232 5.289 1.00 85.94 102 TRP A N 1
ATOM 782 C CA . TRP A 1 102 ? 5.498 7.130 3.874 1.00 85.94 102 TRP A CA 1
ATOM 783 C C . TRP A 1 102 ? 6.762 6.304 3.644 1.00 85.94 102 TRP A C 1
ATOM 785 O O . TRP A 1 102 ? 6.802 5.468 2.749 1.00 85.94 102 TRP A O 1
ATOM 795 N N . HIS A 1 103 ? 7.769 6.482 4.499 1.00 84.56 103 HIS A N 1
ATOM 796 C CA . HIS A 1 103 ? 8.992 5.687 4.439 1.00 84.56 103 HIS A CA 1
ATOM 797 C C . HIS A 1 103 ? 8.722 4.217 4.783 1.00 84.56 103 HIS A C 1
ATOM 799 O O . HIS A 1 103 ? 9.245 3.311 4.140 1.00 84.56 103 HIS A O 1
ATOM 805 N N . LEU A 1 104 ? 7.859 3.971 5.771 1.00 83.81 104 LEU A N 1
ATOM 806 C CA . LEU A 1 104 ? 7.439 2.616 6.122 1.00 83.81 104 LEU A CA 1
ATOM 807 C C . LEU A 1 104 ? 6.641 1.961 4.987 1.00 83.81 104 LEU A C 1
ATOM 809 O O . LEU A 1 104 ? 6.841 0.782 4.712 1.00 83.81 104 LEU A O 1
ATOM 813 N N . LEU A 1 105 ? 5.789 2.724 4.297 1.00 88.00 105 LEU A N 1
ATOM 814 C CA . LEU A 1 105 ? 5.049 2.241 3.134 1.00 88.00 105 LEU A CA 1
ATOM 815 C C . LEU A 1 105 ? 5.984 1.804 1.998 1.00 88.00 105 LEU A C 1
ATOM 817 O O . LEU A 1 105 ? 5.799 0.726 1.441 1.00 88.00 105 LEU A O 1
ATOM 821 N N . GLU A 1 106 ? 7.023 2.585 1.705 1.00 91.12 106 GLU A N 1
ATOM 822 C CA . GLU A 1 106 ? 8.046 2.225 0.716 1.00 91.12 106 GLU A CA 1
ATOM 823 C C . GLU A 1 106 ? 8.755 0.908 1.062 1.00 91.12 106 GLU A C 1
ATOM 825 O O . GLU A 1 106 ? 8.858 0.019 0.217 1.00 91.12 106 GLU A O 1
ATOM 830 N N . ILE A 1 107 ? 9.178 0.740 2.321 1.00 89.56 107 ILE A N 1
ATOM 831 C CA . ILE A 1 107 ? 9.801 -0.507 2.796 1.00 89.56 107 ILE A CA 1
ATOM 832 C C . ILE A 1 107 ? 8.867 -1.702 2.571 1.00 89.56 107 ILE A C 1
ATOM 834 O O . ILE A 1 107 ? 9.315 -2.772 2.166 1.00 89.56 107 ILE A O 1
ATOM 838 N N . LEU A 1 108 ? 7.567 -1.532 2.804 1.00 88.69 108 LEU A N 1
ATOM 839 C CA . LEU A 1 108 ? 6.590 -2.610 2.648 1.00 88.69 108 LEU A CA 1
ATOM 840 C C . LEU A 1 108 ? 6.305 -2.953 1.196 1.00 88.69 108 LEU A C 1
ATOM 842 O O . LEU A 1 108 ? 6.074 -4.121 0.900 1.00 88.69 108 LEU A O 1
ATOM 846 N N . ILE A 1 109 ? 6.329 -1.968 0.300 1.00 92.00 109 ILE A N 1
ATOM 847 C CA . ILE A 1 109 ? 6.265 -2.215 -1.143 1.00 92.00 109 ILE A CA 1
ATOM 848 C C . ILE A 1 109 ? 7.457 -3.083 -1.549 1.00 92.00 109 ILE A C 1
ATOM 850 O O . ILE A 1 109 ? 7.263 -4.135 -2.155 1.00 92.00 109 ILE A O 1
ATOM 854 N N . ILE A 1 110 ? 8.669 -2.697 -1.140 1.00 93.62 110 ILE A N 1
ATOM 855 C CA . ILE A 1 110 ? 9.900 -3.447 -1.425 1.00 93.62 110 ILE A CA 1
ATOM 856 C C . ILE A 1 110 ? 9.818 -4.867 -0.850 1.00 93.62 110 ILE A C 1
ATOM 858 O O . ILE A 1 110 ? 10.099 -5.831 -1.557 1.00 93.62 110 ILE A O 1
ATOM 862 N N . GLU A 1 111 ? 9.374 -5.025 0.397 1.00 91.94 111 GLU A N 1
ATOM 863 C CA . GLU A 1 111 ? 9.226 -6.338 1.035 1.00 91.94 111 GLU A CA 1
ATOM 864 C C . GLU A 1 111 ? 8.170 -7.209 0.339 1.00 91.94 111 GLU A C 1
ATOM 866 O O . GLU A 1 111 ? 8.383 -8.402 0.112 1.00 91.94 111 GLU A O 1
ATOM 871 N N . LYS A 1 112 ? 7.037 -6.618 -0.060 1.00 90.81 112 LYS A N 1
ATOM 872 C CA . LYS A 1 112 ? 5.975 -7.306 -0.805 1.00 90.81 112 LYS A CA 1
ATOM 873 C C . LYS A 1 112 ? 6.492 -7.810 -2.152 1.00 90.81 112 LYS A C 1
ATOM 875 O O . LYS A 1 112 ? 6.178 -8.941 -2.516 1.00 90.81 112 LYS A O 1
ATOM 880 N N . ILE A 1 113 ? 7.296 -7.014 -2.857 1.00 93.44 113 ILE A N 1
ATOM 881 C CA . ILE A 1 113 ? 7.922 -7.410 -4.125 1.00 93.44 113 ILE A CA 1
ATOM 882 C C . ILE A 1 113 ? 8.989 -8.488 -3.889 1.00 93.44 113 ILE A C 1
ATOM 884 O O . ILE A 1 113 ? 8.942 -9.527 -4.538 1.00 93.44 113 ILE A O 1
ATOM 888 N N . ASN A 1 114 ? 9.887 -8.317 -2.913 1.00 93.06 114 ASN A N 1
ATOM 889 C CA . ASN A 1 114 ? 10.895 -9.324 -2.547 1.00 93.06 114 ASN A CA 1
ATOM 890 C C . ASN A 1 114 ? 10.269 -10.689 -2.257 1.00 93.06 114 ASN A C 1
ATOM 892 O O . ASN A 1 114 ? 10.767 -11.724 -2.708 1.00 93.06 114 ASN A O 1
ATOM 896 N N . LYS A 1 115 ? 9.155 -10.693 -1.521 1.00 91.75 115 LYS A N 1
ATOM 897 C CA . LYS A 1 115 ? 8.407 -11.913 -1.243 1.00 91.75 115 LYS A CA 1
ATOM 898 C C . LYS A 1 115 ? 7.890 -12.562 -2.528 1.00 91.75 115 LYS A C 1
ATOM 900 O O . LYS A 1 115 ? 8.044 -13.769 -2.667 1.00 91.75 115 LYS A O 1
ATOM 905 N N . ARG A 1 116 ? 7.332 -11.788 -3.467 1.00 90.44 116 ARG A N 1
ATOM 906 C CA . ARG A 1 116 ? 6.874 -12.308 -4.771 1.00 90.44 116 ARG A CA 1
ATOM 907 C C . ARG A 1 116 ? 8.015 -12.937 -5.566 1.00 90.44 116 ARG A C 1
ATOM 909 O O . ARG A 1 116 ? 7.882 -14.085 -5.974 1.00 90.44 116 ARG A O 1
ATOM 916 N N . ILE A 1 117 ? 9.149 -12.241 -5.678 1.00 92.56 117 ILE A N 1
ATOM 917 C CA . ILE A 1 117 ? 10.355 -12.740 -6.359 1.00 92.56 117 ILE A CA 1
ATOM 918 C C . ILE A 1 117 ? 10.798 -14.079 -5.751 1.00 92.56 117 ILE A C 1
ATOM 920 O O . ILE A 1 117 ? 11.083 -15.042 -6.463 1.00 92.56 117 ILE A O 1
ATOM 924 N N . SER A 1 118 ? 10.832 -14.159 -4.418 1.00 90.00 118 SER A N 1
ATOM 925 C CA . SER A 1 118 ? 11.164 -15.393 -3.703 1.00 90.00 118 SER A CA 1
ATOM 926 C C . SER A 1 118 ? 10.142 -16.502 -3.973 1.00 90.00 118 SER A C 1
ATOM 928 O O . SER A 1 118 ? 10.532 -17.630 -4.274 1.00 90.00 118 SER A O 1
ATOM 930 N N . ASP A 1 119 ? 8.846 -16.205 -3.870 1.00 89.94 119 ASP A N 1
ATOM 931 C CA . ASP A 1 119 ? 7.767 -17.175 -4.082 1.00 89.94 119 ASP A CA 1
ATOM 932 C C . ASP A 1 119 ? 7.806 -17.751 -5.511 1.00 89.94 119 ASP A C 1
ATOM 934 O O . ASP A 1 119 ? 7.692 -18.968 -5.678 1.00 89.94 119 ASP A O 1
ATOM 938 N N . GLN A 1 120 ? 8.054 -16.917 -6.526 1.00 86.75 120 GLN A N 1
ATOM 939 C CA . GLN A 1 120 ? 8.227 -17.352 -7.916 1.00 86.75 120 GLN A CA 1
ATOM 940 C C . GLN A 1 120 ? 9.474 -18.208 -8.108 1.00 86.75 120 GLN A C 1
ATOM 942 O O . GLN A 1 120 ? 9.378 -19.292 -8.677 1.00 86.75 120 GLN A O 1
ATOM 947 N N . PHE A 1 121 ? 10.628 -17.782 -7.587 1.00 87.25 121 PHE A N 1
ATOM 948 C CA . PHE A 1 121 ? 11.866 -18.558 -7.684 1.00 87.25 121 PHE A CA 1
ATOM 949 C C . PHE A 1 121 ? 11.693 -19.973 -7.114 1.00 87.25 121 PHE A C 1
ATOM 951 O O . PHE A 1 121 ? 12.059 -20.964 -7.752 1.00 87.25 121 PHE A O 1
ATOM 958 N N . TRP A 1 122 ? 11.088 -20.087 -5.927 1.00 85.50 122 TRP A N 1
ATOM 959 C CA . TRP A 1 122 ? 10.821 -21.386 -5.309 1.00 85.50 122 TRP A CA 1
ATOM 960 C C . TRP A 1 122 ? 9.738 -22.190 -6.037 1.00 85.50 122 TRP A C 1
ATOM 962 O O . TRP A 1 122 ? 9.789 -23.422 -5.996 1.00 85.50 122 TRP A O 1
ATOM 972 N N . GLY A 1 123 ? 8.781 -21.526 -6.692 1.00 84.00 123 GLY A N 1
ATOM 973 C CA . GLY A 1 123 ? 7.806 -22.152 -7.587 1.00 84.00 123 GLY A CA 1
ATOM 974 C C . GLY A 1 123 ? 8.482 -22.790 -8.801 1.00 84.00 123 GLY A C 1
ATOM 975 O O . GLY A 1 123 ? 8.402 -24.003 -8.980 1.00 84.00 123 GLY A O 1
ATOM 976 N N . THR A 1 124 ? 9.253 -22.010 -9.557 1.00 80.75 124 THR A N 1
ATOM 977 C CA . THR A 1 124 ? 9.990 -22.470 -10.745 1.00 80.75 124 THR A CA 1
ATOM 978 C C . THR A 1 124 ? 10.967 -23.596 -10.416 1.00 80.75 124 THR A C 1
ATOM 980 O O . THR A 1 124 ? 11.040 -24.593 -11.136 1.00 80.75 124 THR A O 1
ATOM 983 N N . LEU A 1 125 ? 11.691 -23.491 -9.295 1.00 80.69 125 LEU A N 1
ATOM 984 C CA . LEU A 1 125 ? 12.611 -24.545 -8.863 1.00 80.69 125 LEU A CA 1
ATOM 985 C C . LEU A 1 125 ? 11.882 -25.862 -8.555 1.00 80.69 125 LEU A C 1
ATOM 987 O O . LEU A 1 125 ? 12.432 -26.937 -8.798 1.00 80.69 125 LEU A O 1
ATOM 991 N N . ARG A 1 126 ? 10.663 -25.785 -8.008 1.00 81.56 126 ARG A N 1
ATOM 992 C CA . ARG A 1 126 ? 9.843 -26.959 -7.690 1.00 81.56 126 ARG A CA 1
ATOM 993 C C . ARG A 1 126 ? 9.291 -27.633 -8.946 1.00 81.56 126 ARG A C 1
ATOM 995 O O . ARG A 1 126 ? 9.221 -28.860 -8.957 1.00 81.56 126 ARG A O 1
ATOM 1002 N N . ASP A 1 127 ? 8.918 -26.849 -9.953 1.00 78.44 127 ASP A N 1
ATOM 1003 C CA . ASP A 1 127 ? 8.188 -27.340 -11.123 1.00 78.44 127 ASP A CA 1
ATOM 1004 C C . ASP A 1 127 ? 9.110 -27.783 -12.268 1.00 78.44 127 ASP A C 1
ATOM 1006 O O . ASP A 1 127 ? 8.894 -28.852 -12.838 1.00 78.44 127 ASP A O 1
ATOM 1010 N N . ASP A 1 128 ? 10.161 -27.016 -12.577 1.00 66.56 128 ASP A N 1
ATOM 1011 C CA . ASP A 1 128 ? 11.009 -27.256 -13.758 1.00 66.56 128 ASP A CA 1
ATOM 1012 C C . ASP A 1 128 ? 12.397 -27.812 -13.404 1.00 66.56 128 ASP A C 1
ATOM 1014 O O . ASP A 1 128 ? 13.118 -28.333 -14.257 1.00 66.56 128 ASP A O 1
ATOM 1018 N N . SER A 1 129 ? 12.810 -27.734 -12.132 1.00 66.00 129 SER A N 1
ATOM 1019 C CA . SER A 1 129 ? 14.138 -28.147 -11.635 1.00 66.00 129 SER A CA 1
ATOM 1020 C C . SER A 1 129 ? 15.345 -27.551 -12.395 1.00 66.00 129 SER A C 1
ATOM 1022 O O . SER A 1 129 ? 16.485 -27.973 -12.192 1.00 66.00 129 SER A O 1
ATOM 1024 N N . ASN A 1 130 ? 15.123 -26.526 -13.228 1.00 76.56 130 ASN A N 1
ATOM 1025 C CA . ASN A 1 130 ? 16.160 -25.770 -13.921 1.00 76.56 130 ASN A CA 1
ATOM 1026 C C . ASN A 1 130 ? 16.565 -24.550 -13.084 1.00 76.56 130 ASN A C 1
ATOM 1028 O O . ASN A 1 130 ? 15.953 -23.485 -13.135 1.00 76.56 130 ASN A O 1
ATOM 1032 N N . LEU A 1 131 ? 17.622 -24.728 -12.292 1.00 82.00 131 LEU A N 1
ATOM 1033 C CA . LEU A 1 131 ? 18.143 -23.691 -11.404 1.00 82.00 131 LEU A CA 1
ATOM 1034 C C . LEU A 1 131 ? 18.618 -22.444 -12.167 1.00 82.00 131 LEU A C 1
ATOM 1036 O O . LEU A 1 131 ? 18.466 -21.339 -11.660 1.00 82.00 131 LEU A O 1
ATOM 1040 N N . GLN A 1 132 ? 19.173 -22.612 -13.372 1.00 84.56 132 GLN A N 1
ATOM 1041 C CA . GLN A 1 132 ? 19.756 -21.500 -14.121 1.00 84.56 132 GLN A CA 1
ATOM 1042 C C . GLN A 1 132 ? 18.680 -20.539 -14.629 1.00 84.56 132 GLN A C 1
ATOM 1044 O O . GLN A 1 132 ? 18.802 -19.338 -14.425 1.00 84.56 132 GLN A O 1
ATOM 1049 N N . SER A 1 133 ? 17.597 -21.059 -15.216 1.00 80.88 133 SER A N 1
ATOM 1050 C CA . SER A 1 133 ? 16.489 -20.208 -15.666 1.00 80.88 133 SER A CA 1
ATOM 1051 C C . SER A 1 133 ? 15.807 -19.499 -14.497 1.00 80.88 133 SER A C 1
ATOM 1053 O O . SER A 1 133 ? 15.459 -18.329 -14.614 1.00 80.88 133 SER A O 1
ATOM 1055 N N . GLY A 1 134 ? 15.671 -20.171 -13.346 1.00 83.00 134 GLY A N 1
ATOM 1056 C CA . GLY A 1 134 ? 15.167 -19.538 -12.126 1.00 83.00 134 GLY A CA 1
ATOM 1057 C C . GLY A 1 134 ? 16.066 -18.398 -11.633 1.00 83.00 134 GLY A C 1
ATOM 1058 O O . GLY A 1 134 ? 15.564 -17.352 -11.227 1.00 83.00 134 GLY A O 1
ATOM 1059 N N . GLU A 1 135 ? 17.387 -18.570 -11.695 1.00 86.88 135 GLU A N 1
ATOM 1060 C CA . GLU A 1 135 ? 18.360 -17.549 -11.291 1.00 86.88 135 GLU A CA 1
ATOM 1061 C C . GLU A 1 135 ? 18.386 -16.342 -12.242 1.00 86.88 135 GLU A C 1
ATOM 1063 O O . GLU A 1 135 ? 18.454 -15.196 -11.789 1.00 86.88 135 GLU A O 1
ATOM 1068 N N . ASP A 1 136 ? 18.277 -16.585 -13.549 1.00 87.75 136 ASP A N 1
ATOM 1069 C CA . ASP A 1 136 ? 18.238 -15.539 -14.574 1.00 87.75 136 ASP A CA 1
ATOM 1070 C C . ASP A 1 136 ? 16.963 -14.679 -14.436 1.00 87.75 136 ASP A C 1
ATOM 1072 O O . ASP A 1 136 ? 17.038 -13.442 -14.412 1.00 87.75 136 ASP A O 1
ATOM 1076 N N . SER A 1 137 ? 15.797 -15.313 -14.243 1.00 86.88 137 SER A N 1
ATOM 1077 C CA . SER A 1 137 ? 14.534 -14.615 -13.947 1.00 86.88 137 SER A CA 1
ATOM 1078 C C . SER A 1 137 ? 14.619 -13.827 -12.641 1.00 86.88 137 SER A C 1
ATOM 1080 O O . SER A 1 137 ? 14.255 -12.653 -12.598 1.00 86.88 137 SER A O 1
ATOM 1082 N N . ARG A 1 138 ? 15.177 -14.426 -11.580 1.00 90.12 138 ARG A N 1
ATOM 1083 C CA . ARG A 1 138 ? 15.360 -13.757 -10.283 1.00 90.12 138 ARG A CA 1
ATOM 1084 C C . ARG A 1 138 ? 16.252 -12.521 -10.390 1.00 90.12 138 ARG A C 1
ATOM 1086 O O . ARG A 1 138 ? 15.944 -11.491 -9.797 1.00 90.12 138 ARG A O 1
ATOM 1093 N N . THR A 1 139 ? 17.342 -12.610 -11.148 1.00 92.88 139 THR A N 1
ATOM 1094 C CA . THR A 1 139 ? 18.257 -11.483 -11.381 1.00 92.88 139 THR A CA 1
ATOM 1095 C C . THR A 1 139 ? 17.547 -10.346 -12.110 1.00 92.88 139 THR A C 1
ATOM 1097 O O . THR A 1 139 ? 17.651 -9.189 -11.705 1.00 92.88 139 THR A O 1
ATOM 1100 N N . THR A 1 140 ? 16.774 -10.676 -13.146 1.00 93.00 140 THR A N 1
ATOM 1101 C CA . THR A 1 140 ? 15.964 -9.700 -13.890 1.00 93.00 140 THR A CA 1
ATOM 1102 C C . THR A 1 140 ? 14.948 -9.017 -12.974 1.00 93.00 140 THR A C 1
ATOM 1104 O O . THR A 1 140 ? 14.865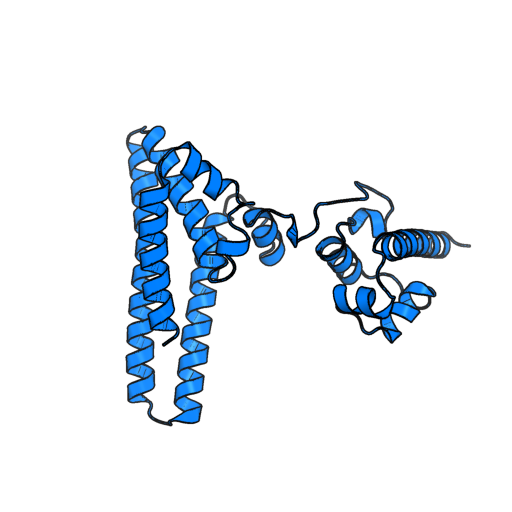 -7.790 -12.944 1.00 93.00 140 THR A O 1
ATOM 1107 N N . ALA A 1 141 ? 14.256 -9.788 -12.134 1.00 93.69 141 ALA A N 1
ATOM 1108 C CA . ALA A 1 141 ? 13.282 -9.256 -11.191 1.00 93.69 141 ALA A CA 1
ATOM 1109 C C . ALA A 1 141 ? 13.910 -8.321 -10.138 1.00 93.69 141 ALA A C 1
ATOM 1111 O O . ALA A 1 141 ? 13.331 -7.286 -9.802 1.00 93.69 141 ALA A O 1
ATOM 1112 N N . TYR A 1 142 ? 15.117 -8.628 -9.650 1.00 95.31 142 TYR A N 1
ATOM 1113 C CA . TYR A 1 142 ? 15.851 -7.731 -8.751 1.00 95.31 142 TYR A CA 1
ATOM 1114 C C . TYR A 1 142 ? 16.303 -6.438 -9.436 1.00 95.31 142 TYR A C 1
ATOM 1116 O O . TYR A 1 142 ? 16.233 -5.380 -8.811 1.00 95.31 142 TYR A O 1
ATOM 1124 N N . ASN A 1 143 ? 16.700 -6.492 -10.712 1.00 96.25 143 ASN A N 1
ATOM 1125 C CA . ASN A 1 143 ? 17.000 -5.283 -11.484 1.00 96.25 143 ASN A CA 1
ATOM 1126 C C . ASN A 1 143 ? 15.752 -4.395 -11.616 1.00 96.25 143 ASN A C 1
ATOM 1128 O O . ASN A 1 143 ? 15.835 -3.181 -11.428 1.00 96.25 143 ASN A O 1
ATOM 1132 N N . ASN A 1 144 ? 14.584 -4.991 -11.865 1.00 95.75 144 ASN A N 1
ATOM 1133 C CA . ASN A 1 144 ? 13.317 -4.260 -11.938 1.00 95.75 144 ASN A CA 1
ATOM 1134 C C . ASN A 1 144 ? 12.932 -3.646 -10.585 1.00 95.75 144 ASN A C 1
ATOM 1136 O O . ASN A 1 144 ? 12.538 -2.480 -10.525 1.00 95.75 144 ASN A O 1
ATOM 1140 N N . LEU A 1 145 ? 13.125 -4.373 -9.480 1.00 95.81 145 LEU A N 1
ATOM 1141 C CA . LEU A 1 145 ? 12.947 -3.830 -8.130 1.00 95.81 145 LEU A CA 1
ATOM 1142 C C . LEU A 1 145 ? 13.901 -2.656 -7.843 1.00 95.81 145 LEU A C 1
ATOM 1144 O O . LEU A 1 145 ? 13.498 -1.667 -7.221 1.00 95.81 145 LEU A O 1
ATOM 1148 N N . GLU A 1 146 ? 15.150 -2.725 -8.307 1.00 96.44 146 GLU A N 1
ATOM 1149 C CA . GLU A 1 146 ? 16.098 -1.614 -8.199 1.00 96.44 146 GLU A CA 1
ATOM 1150 C C . GLU A 1 146 ? 15.603 -0.386 -8.978 1.00 96.44 146 GLU A C 1
ATOM 1152 O O . GLU A 1 146 ? 15.630 0.722 -8.438 1.00 96.44 146 GLU A O 1
ATOM 1157 N N . GLN A 1 147 ? 15.069 -0.569 -10.192 1.00 97.06 147 GLN A N 1
ATOM 1158 C CA . GLN A 1 147 ? 14.476 0.525 -10.970 1.00 97.06 147 GLN A CA 1
ATOM 1159 C C . GLN A 1 147 ? 13.267 1.154 -10.265 1.00 97.06 147 GLN A C 1
ATOM 1161 O O . GLN A 1 147 ? 13.183 2.380 -10.186 1.00 97.06 147 GLN A O 1
ATOM 1166 N N . ILE A 1 148 ? 12.368 0.350 -9.689 1.00 95.88 148 ILE A N 1
ATOM 1167 C CA . ILE A 1 148 ? 11.230 0.855 -8.900 1.00 95.88 148 ILE A CA 1
ATOM 1168 C C . ILE A 1 148 ? 11.734 1.675 -7.703 1.00 95.88 148 ILE A C 1
ATOM 1170 O O . ILE A 1 148 ? 11.274 2.791 -7.460 1.00 95.88 148 ILE A O 1
ATOM 1174 N N . THR A 1 149 ? 12.722 1.154 -6.974 1.00 95.25 149 THR A N 1
ATOM 1175 C CA . THR A 1 149 ? 13.319 1.844 -5.818 1.00 95.25 149 THR A CA 1
ATOM 1176 C C . THR A 1 149 ? 13.983 3.159 -6.236 1.00 95.25 149 THR A C 1
ATOM 1178 O O . THR A 1 149 ? 13.907 4.163 -5.521 1.00 95.25 149 THR A O 1
ATOM 1181 N N . LYS A 1 150 ? 14.609 3.179 -7.417 1.00 96.81 150 LYS A N 1
ATOM 1182 C CA . LYS A 1 150 ? 15.238 4.369 -7.987 1.00 96.81 150 LYS A CA 1
ATOM 1183 C C . LYS A 1 150 ? 14.222 5.476 -8.262 1.00 96.81 150 LYS A C 1
ATOM 1185 O O . LYS A 1 150 ? 14.511 6.614 -7.913 1.00 96.81 150 LYS A O 1
ATOM 1190 N N . VAL A 1 151 ? 13.033 5.155 -8.780 1.00 96.69 151 VAL A N 1
ATOM 1191 C CA . VAL A 1 151 ? 11.957 6.144 -8.999 1.00 96.69 151 VAL A CA 1
ATOM 1192 C C . VAL A 1 151 ? 11.606 6.873 -7.699 1.00 96.69 151 VAL A C 1
ATOM 1194 O O . VAL A 1 151 ? 11.594 8.102 -7.657 1.00 96.69 151 VAL A O 1
ATOM 1197 N N . PHE A 1 152 ? 11.374 6.135 -6.609 1.00 95.69 152 PHE A N 1
ATOM 1198 C CA . PHE A 1 152 ? 11.057 6.752 -5.317 1.00 95.69 152 PHE A CA 1
ATOM 1199 C C . PHE A 1 152 ? 12.225 7.567 -4.754 1.00 95.69 152 PHE A C 1
ATOM 1201 O O . PHE A 1 152 ? 12.017 8.628 -4.161 1.00 95.69 152 PHE A O 1
ATOM 1208 N N . LYS A 1 153 ? 13.459 7.093 -4.949 1.00 95.31 153 LYS A N 1
ATOM 1209 C CA . LYS A 1 153 ? 14.665 7.819 -4.548 1.00 95.31 153 LYS A CA 1
ATOM 1210 C C . LYS A 1 153 ? 14.809 9.144 -5.299 1.00 95.31 153 LYS A C 1
ATOM 1212 O O . LYS A 1 153 ? 15.048 10.155 -4.646 1.00 95.31 153 LYS A O 1
ATOM 1217 N N . GLU A 1 154 ? 14.642 9.143 -6.618 1.00 96.38 154 GLU A N 1
ATOM 1218 C CA . GLU A 1 154 ? 14.736 10.345 -7.456 1.00 96.38 154 GLU A CA 1
ATOM 1219 C C . GLU A 1 154 ? 13.697 11.389 -7.034 1.00 96.38 154 GLU A C 1
ATOM 1221 O O . GLU A 1 154 ? 14.054 12.535 -6.787 1.00 96.38 154 GLU A O 1
ATOM 1226 N N . LEU A 1 155 ? 12.439 10.987 -6.817 1.00 95.25 155 LEU A N 1
ATOM 1227 C CA . LEU A 1 155 ? 11.399 11.908 -6.340 1.00 95.25 155 LEU A CA 1
ATOM 1228 C C . LEU A 1 155 ? 11.746 12.565 -4.992 1.00 95.25 155 LEU A C 1
ATOM 1230 O O . LEU A 1 155 ? 11.483 13.752 -4.798 1.00 95.25 155 LEU A O 1
ATOM 1234 N N . ARG A 1 156 ? 12.369 11.823 -4.067 1.00 92.94 156 ARG A N 1
ATOM 1235 C CA . ARG A 1 156 ? 12.836 12.381 -2.785 1.00 92.94 156 ARG A CA 1
ATOM 1236 C C . ARG A 1 156 ? 14.017 13.328 -2.945 1.00 92.94 156 ARG A C 1
ATOM 1238 O O . ARG A 1 156 ? 14.128 14.294 -2.193 1.00 92.94 156 ARG A O 1
ATOM 1245 N N . GLU A 1 157 ? 14.937 13.016 -3.850 1.00 94.88 157 GLU A N 1
ATOM 1246 C CA . GLU A 1 157 ? 16.086 13.876 -4.131 1.00 94.88 157 GLU A CA 1
ATOM 1247 C C . GLU A 1 157 ? 15.625 15.205 -4.740 1.00 94.88 157 GLU A C 1
ATOM 1249 O O . GLU A 1 157 ? 16.093 16.255 -4.300 1.00 94.88 157 GLU A O 1
ATOM 1254 N N . GLU A 1 158 ? 14.638 15.172 -5.637 1.00 95.44 158 GLU A N 1
ATOM 1255 C CA . GLU A 1 1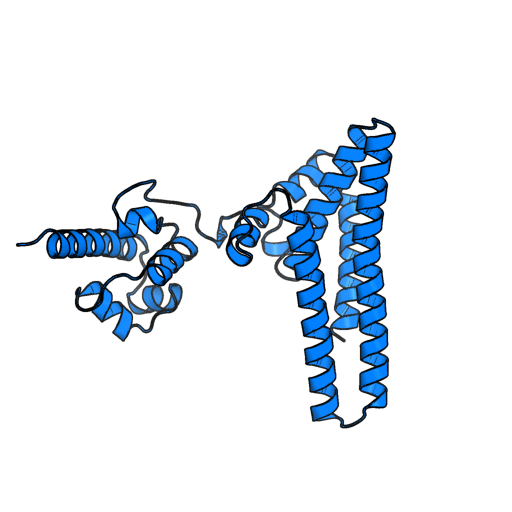58 ? 14.000 16.368 -6.199 1.00 95.44 158 GLU A CA 1
ATOM 1256 C C . GLU A 1 158 ? 13.236 17.176 -5.136 1.00 95.44 158 GLU A C 1
ATOM 1258 O O . GLU A 1 158 ? 13.438 18.385 -5.008 1.00 95.44 158 GLU A O 1
ATOM 1263 N N . GLU A 1 159 ? 12.430 16.524 -4.286 1.00 93.25 159 GLU A N 1
ATOM 1264 C CA . GLU A 1 159 ? 11.759 17.188 -3.155 1.00 93.25 159 GLU A CA 1
ATOM 1265 C C . GLU A 1 159 ? 12.770 17.898 -2.240 1.00 93.25 159 GLU A C 1
ATOM 1267 O O . GLU A 1 159 ? 12.573 19.051 -1.836 1.00 93.25 159 GLU A O 1
ATOM 1272 N N . LYS A 1 160 ? 13.879 17.219 -1.925 1.00 93.12 160 LYS A N 1
ATOM 1273 C CA . LYS A 1 160 ? 14.955 17.766 -1.098 1.00 93.12 160 LYS A CA 1
ATOM 1274 C C . LYS A 1 160 ? 15.637 18.953 -1.781 1.00 93.12 160 LYS A C 1
ATOM 1276 O O . LYS A 1 160 ? 15.881 19.959 -1.115 1.00 93.12 160 LYS A O 1
ATOM 1281 N N . ALA A 1 161 ? 15.915 18.862 -3.079 1.00 95.94 161 ALA A N 1
ATOM 1282 C CA . ALA A 1 161 ? 16.505 19.953 -3.848 1.00 95.94 161 ALA A CA 1
ATOM 1283 C C . ALA A 1 161 ? 15.588 21.188 -3.869 1.00 95.94 161 ALA A C 1
ATOM 1285 O O . ALA A 1 161 ? 16.059 22.310 -3.671 1.00 95.94 161 ALA A O 1
ATOM 1286 N N . CYS A 1 162 ? 14.273 21.007 -4.027 1.00 94.50 162 CYS A N 1
ATOM 1287 C CA . CYS A 1 162 ? 13.304 22.099 -3.916 1.00 94.50 162 CYS A CA 1
ATOM 1288 C C . CYS A 1 162 ? 13.332 22.756 -2.529 1.00 94.50 162 CYS A C 1
ATOM 1290 O O . CYS A 1 162 ? 13.333 23.984 -2.433 1.00 94.50 162 CYS A O 1
ATOM 1292 N N . LEU A 1 163 ? 13.419 21.962 -1.456 1.00 92.06 163 LEU A N 1
ATOM 1293 C CA . LEU A 1 163 ? 13.508 22.475 -0.086 1.00 92.06 163 LEU A CA 1
ATOM 1294 C C . LEU A 1 163 ? 14.793 23.286 0.151 1.00 92.06 163 LEU A C 1
ATOM 1296 O O . LEU A 1 163 ? 14.736 24.360 0.752 1.00 92.06 163 LEU A O 1
ATOM 1300 N N . GLU A 1 164 ? 15.936 22.814 -0.348 1.00 95.06 164 GLU A N 1
ATOM 1301 C CA . GLU A 1 164 ? 17.216 23.538 -0.280 1.00 95.06 164 GLU A CA 1
ATOM 1302 C C . GLU A 1 164 ? 17.167 24.868 -1.052 1.00 95.06 164 GLU A C 1
ATOM 1304 O O . GLU A 1 164 ? 17.721 25.870 -0.596 1.00 95.06 164 GLU A O 1
ATOM 1309 N N . ASN A 1 165 ? 16.435 24.902 -2.168 1.00 95.00 165 ASN A N 1
ATOM 1310 C CA . ASN A 1 165 ? 16.248 26.086 -3.009 1.00 95.00 165 ASN A CA 1
ATOM 1311 C C . ASN A 1 165 ? 15.079 26.994 -2.578 1.00 95.00 165 ASN A C 1
ATOM 1313 O O . ASN A 1 165 ? 14.821 27.999 -3.239 1.00 95.00 165 ASN A O 1
ATOM 1317 N N . GLN A 1 166 ? 14.376 26.667 -1.486 1.00 94.38 166 GLN A N 1
ATOM 1318 C CA . GLN A 1 166 ? 13.170 27.372 -1.019 1.00 94.38 166 GLN A CA 1
ATOM 1319 C C . GLN A 1 166 ? 12.031 27.433 -2.062 1.00 94.38 166 GLN A C 1
ATOM 1321 O O . GLN A 1 166 ? 11.164 28.308 -1.998 1.00 94.38 166 GLN A O 1
ATOM 1326 N N . ASP A 1 167 ? 11.999 26.487 -3.004 1.00 94.56 167 ASP A N 1
ATOM 1327 C CA . ASP A 1 167 ? 10.920 26.334 -3.978 1.00 94.56 167 ASP A CA 1
ATOM 1328 C C . ASP A 1 167 ? 9.757 25.544 -3.366 1.00 94.56 167 ASP A C 1
ATOM 1330 O O . ASP A 1 167 ? 9.669 24.318 -3.452 1.00 94.56 167 ASP A O 1
ATOM 1334 N N . LEU A 1 168 ? 8.840 26.278 -2.735 1.00 92.38 168 LEU A N 1
ATOM 1335 C CA . LEU A 1 168 ? 7.657 25.711 -2.086 1.00 92.38 168 LEU A CA 1
ATOM 1336 C C . LEU A 1 168 ? 6.685 25.050 -3.076 1.00 92.38 168 LEU A C 1
ATOM 1338 O O . LEU A 1 168 ? 5.931 24.159 -2.683 1.00 92.38 168 LEU A O 1
ATOM 1342 N N . ILE A 1 169 ? 6.673 25.489 -4.339 1.00 91.88 169 ILE A N 1
ATOM 1343 C CA . ILE A 1 169 ? 5.776 24.939 -5.361 1.00 91.88 169 ILE A CA 1
ATOM 1344 C C . ILE A 1 169 ? 6.324 23.593 -5.824 1.00 91.88 169 ILE A C 1
ATOM 1346 O O . ILE A 1 169 ? 5.603 22.597 -5.756 1.00 91.88 169 ILE A O 1
ATOM 1350 N N . GLY A 1 170 ? 7.597 23.547 -6.222 1.00 90.88 170 GLY A N 1
ATOM 1351 C CA . GLY A 1 170 ? 8.266 22.308 -6.614 1.00 90.88 170 GLY A CA 1
ATOM 1352 C C . GLY A 1 170 ? 8.251 21.273 -5.493 1.00 90.88 170 GLY A C 1
ATOM 1353 O O . GLY A 1 170 ? 7.878 20.123 -5.726 1.00 90.88 170 GLY A O 1
ATOM 1354 N N . GLN A 1 171 ? 8.519 21.694 -4.251 1.00 93.19 171 GLN A N 1
ATOM 1355 C CA . GLN A 1 171 ? 8.440 20.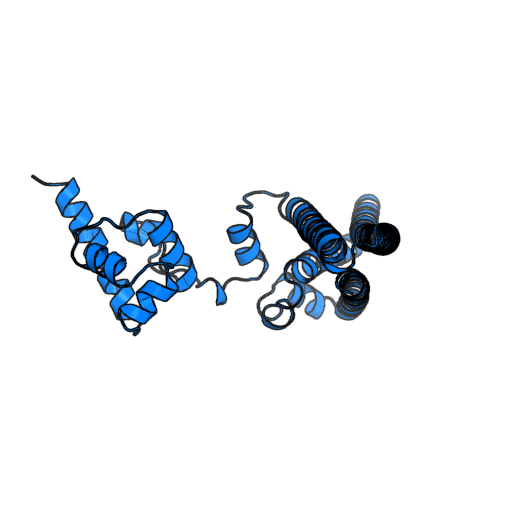802 -3.093 1.00 93.19 171 GLN A CA 1
ATOM 1356 C C . GLN A 1 171 ? 7.052 20.158 -2.989 1.00 93.19 171 GLN A C 1
ATOM 1358 O O . GLN A 1 171 ? 6.947 18.936 -2.917 1.00 93.19 171 GLN A O 1
ATOM 1363 N N . LYS A 1 172 ? 5.980 20.963 -3.036 1.00 93.19 172 LYS A N 1
ATOM 1364 C CA . LYS A 1 172 ? 4.600 20.466 -2.962 1.00 93.19 172 LYS A CA 1
ATOM 1365 C C . LYS A 1 172 ? 4.310 19.436 -4.062 1.00 93.19 172 LYS A C 1
ATOM 1367 O O . LYS A 1 172 ? 3.707 18.405 -3.764 1.00 93.19 172 LYS A O 1
ATOM 1372 N N . ILE A 1 173 ? 4.757 19.695 -5.293 1.00 93.44 173 ILE A N 1
ATOM 1373 C CA . ILE A 1 173 ? 4.572 18.795 -6.440 1.00 93.44 173 ILE A CA 1
ATOM 1374 C C . ILE A 1 173 ? 5.228 17.435 -6.170 1.00 93.44 173 ILE A C 1
ATOM 1376 O O . ILE A 1 173 ? 4.550 16.406 -6.229 1.00 93.44 173 ILE A O 1
ATOM 1380 N N . PHE A 1 174 ? 6.517 17.410 -5.820 1.00 94.62 174 PHE A N 1
ATOM 1381 C CA . PHE A 1 174 ? 7.241 16.155 -5.592 1.00 94.62 174 PHE A CA 1
ATOM 1382 C C . PHE A 1 174 ? 6.734 15.392 -4.365 1.00 94.62 174 PHE A C 1
ATOM 1384 O O . PHE A 1 174 ? 6.621 14.163 -4.416 1.00 94.62 174 PHE A O 1
ATOM 1391 N N . THR A 1 175 ? 6.337 16.093 -3.298 1.00 92.94 175 THR A N 1
ATOM 1392 C CA . THR A 1 175 ? 5.688 15.472 -2.137 1.00 92.94 175 THR A CA 1
ATOM 1393 C C . THR A 1 175 ? 4.393 14.763 -2.553 1.00 92.94 175 THR A C 1
ATOM 1395 O O . THR A 1 175 ? 4.201 13.594 -2.218 1.00 92.94 175 THR A O 1
ATOM 1398 N N . GLN A 1 176 ? 3.504 15.431 -3.296 1.00 93.75 176 GLN A N 1
ATOM 1399 C CA . GLN A 1 176 ? 2.224 14.849 -3.726 1.00 93.75 176 GLN A CA 1
ATOM 1400 C C . GLN A 1 176 ? 2.417 13.667 -4.677 1.00 93.75 176 GLN A C 1
ATOM 1402 O O . GLN A 1 176 ? 1.780 12.627 -4.494 1.00 93.75 176 GLN A O 1
ATOM 1407 N N . LEU A 1 177 ? 3.323 13.803 -5.653 1.00 95.69 177 LEU A N 1
ATOM 1408 C CA . LEU A 1 177 ? 3.672 12.725 -6.579 1.00 95.69 177 LEU A CA 1
ATOM 1409 C C . LEU A 1 177 ? 4.151 11.492 -5.815 1.00 95.69 177 LEU A C 1
ATOM 1411 O O . LEU A 1 177 ? 3.628 10.400 -6.026 1.00 95.69 177 LEU A O 1
ATOM 1415 N N . THR A 1 178 ? 5.085 11.672 -4.879 1.00 95.06 178 THR A N 1
ATOM 1416 C CA . THR A 1 178 ? 5.634 10.576 -4.071 1.00 95.06 178 THR A CA 1
ATOM 1417 C C . THR A 1 178 ? 4.546 9.869 -3.266 1.00 95.06 178 THR A C 1
ATOM 1419 O O . THR A 1 178 ? 4.464 8.642 -3.281 1.00 95.06 178 THR A O 1
ATOM 1422 N N . GLN A 1 179 ? 3.686 10.620 -2.576 1.00 93.44 179 GLN A N 1
ATOM 1423 C CA . GLN A 1 179 ? 2.653 10.052 -1.704 1.00 93.44 179 GLN A CA 1
ATOM 1424 C C . GLN A 1 179 ? 1.602 9.253 -2.483 1.00 93.44 179 GLN A C 1
ATOM 1426 O O . GLN A 1 179 ? 1.296 8.115 -2.119 1.00 93.44 179 GLN A O 1
ATOM 1431 N N . ALA A 1 180 ? 1.084 9.816 -3.578 1.00 95.38 180 ALA A N 1
ATOM 1432 C CA . ALA A 1 180 ? 0.113 9.130 -4.422 1.00 95.38 180 ALA A CA 1
ATOM 1433 C C . ALA A 1 180 ? 0.721 7.886 -5.087 1.00 95.38 180 ALA A C 1
ATOM 1435 O O . ALA A 1 180 ? 0.072 6.840 -5.143 1.00 95.38 180 ALA A O 1
ATOM 1436 N N . LEU A 1 181 ? 1.973 7.972 -5.551 1.00 96.88 181 LEU A N 1
ATOM 1437 C CA . LEU A 1 181 ? 2.662 6.861 -6.208 1.00 96.88 181 LEU A CA 1
ATOM 1438 C C . LEU A 1 181 ? 2.946 5.707 -5.242 1.00 96.88 181 LEU A C 1
ATOM 1440 O O . LEU A 1 181 ? 2.762 4.551 -5.614 1.00 96.88 181 LEU A O 1
ATOM 1444 N N . LEU A 1 182 ? 3.316 6.000 -3.990 1.00 95.00 182 LEU A N 1
ATOM 1445 C CA . LEU A 1 182 ? 3.470 4.980 -2.948 1.00 95.00 182 LEU A CA 1
ATOM 1446 C C . LEU A 1 182 ? 2.150 4.244 -2.680 1.00 95.00 182 LEU A C 1
ATOM 1448 O O . LEU A 1 182 ? 2.135 3.016 -2.617 1.00 95.00 182 LEU A O 1
ATOM 1452 N N . LEU A 1 183 ? 1.031 4.964 -2.554 1.00 93.88 183 LEU A N 1
ATOM 1453 C CA . LEU A 1 183 ? -0.280 4.335 -2.353 1.00 93.88 183 LEU A CA 1
ATOM 1454 C C . LEU A 1 183 ? -0.674 3.469 -3.555 1.00 93.88 183 LEU A C 1
ATOM 1456 O O . LEU A 1 183 ? -1.096 2.327 -3.370 1.00 93.88 183 LEU A O 1
ATOM 1460 N N . ALA A 1 184 ? -0.490 3.976 -4.773 1.00 95.75 184 ALA A N 1
ATOM 1461 C CA . ALA A 1 184 ? -0.788 3.236 -5.993 1.00 95.75 184 ALA A CA 1
ATOM 1462 C C . ALA A 1 184 ? 0.048 1.953 -6.107 1.00 95.75 184 ALA A C 1
ATOM 1464 O O . ALA A 1 184 ? -0.509 0.876 -6.309 1.00 95.75 184 ALA A O 1
ATOM 1465 N N . ALA A 1 185 ? 1.362 2.040 -5.885 1.00 94.75 185 ALA A N 1
ATOM 1466 C CA . ALA A 1 185 ? 2.261 0.888 -5.922 1.00 94.75 185 ALA A CA 1
ATOM 1467 C C . ALA A 1 185 ? 1.953 -0.138 -4.817 1.00 94.75 185 ALA A C 1
ATOM 1469 O O . ALA A 1 185 ? 2.032 -1.345 -5.045 1.00 94.75 185 ALA A O 1
ATOM 1470 N N . PHE A 1 186 ? 1.559 0.312 -3.622 1.00 92.25 186 PHE A N 1
ATOM 1471 C CA . PHE A 1 186 ? 1.191 -0.586 -2.526 1.00 92.25 186 PHE A CA 1
ATOM 1472 C C . PHE A 1 186 ? -0.085 -1.383 -2.822 1.00 92.25 186 PHE A C 1
ATOM 1474 O O . PHE A 1 186 ? -0.113 -2.608 -2.624 1.00 92.25 186 PHE A O 1
ATOM 1481 N N . TYR A 1 187 ? -1.124 -0.703 -3.313 1.00 90.44 187 TYR A N 1
ATOM 1482 C CA . TYR A 1 187 ? -2.415 -1.318 -3.626 1.00 90.44 187 TYR A CA 1
ATOM 1483 C C . TYR A 1 187 ? -2.425 -2.079 -4.957 1.00 90.44 187 TYR A C 1
ATOM 1485 O O . TYR A 1 187 ? -3.226 -3.001 -5.107 1.00 90.44 187 TYR A O 1
ATOM 1493 N N . GLY A 1 188 ? -1.513 -1.768 -5.883 1.00 91.19 188 GLY A N 1
ATOM 1494 C CA . GLY A 1 188 ? -1.362 -2.478 -7.153 1.00 91.19 188 GLY A CA 1
ATOM 1495 C C . GLY A 1 188 ? -2.682 -2.544 -7.922 1.00 91.19 188 GLY A C 1
ATOM 1496 O O . GLY A 1 188 ? -3.303 -1.518 -8.181 1.00 91.19 188 GLY A O 1
ATOM 1497 N N . GLU A 1 189 ? -3.149 -3.755 -8.228 1.00 89.19 189 GLU A N 1
ATOM 1498 C CA . GLU A 1 189 ? -4.402 -4.001 -8.960 1.00 89.19 189 GLU A CA 1
ATOM 1499 C C . GLU A 1 189 ? -5.646 -3.365 -8.314 1.00 89.19 189 GLU A C 1
ATOM 1501 O O . GLU A 1 189 ? -6.596 -3.004 -9.008 1.00 89.19 189 GLU A O 1
ATOM 1506 N N . GLU A 1 190 ? -5.663 -3.192 -6.988 1.00 89.44 190 GLU A N 1
ATOM 1507 C CA . GLU A 1 190 ? -6.806 -2.585 -6.298 1.00 89.44 190 GLU A CA 1
ATOM 1508 C C . GLU A 1 190 ? -6.874 -1.064 -6.490 1.00 89.44 190 GLU A C 1
ATOM 1510 O O . GLU A 1 190 ? -7.931 -0.470 -6.249 1.00 89.44 190 GLU A O 1
ATOM 1515 N N . TRP A 1 191 ? -5.784 -0.430 -6.941 1.00 93.56 191 TRP A N 1
ATOM 1516 C CA . TRP A 1 191 ? -5.641 1.023 -7.019 1.00 93.56 191 TRP A CA 1
ATOM 1517 C C . TRP A 1 191 ? -6.779 1.697 -7.788 1.00 93.56 191 TRP A C 1
ATOM 1519 O O . TRP A 1 191 ? -7.411 2.621 -7.271 1.00 93.56 191 TRP A O 1
ATOM 1529 N N . ASP A 1 192 ? -7.111 1.204 -8.982 1.00 91.81 192 ASP A N 1
ATOM 1530 C CA . ASP A 1 192 ? -8.154 1.809 -9.819 1.00 91.81 192 ASP A CA 1
ATOM 1531 C C . ASP A 1 192 ? -9.533 1.808 -9.154 1.00 91.81 192 ASP A C 1
ATOM 1533 O O . ASP A 1 192 ? -10.341 2.708 -9.389 1.00 91.81 192 ASP A O 1
ATOM 1537 N N . SER A 1 193 ? -9.792 0.834 -8.279 1.00 88.62 193 SER A N 1
ATOM 1538 C CA . SER A 1 193 ? -11.058 0.727 -7.553 1.00 88.62 193 SER A CA 1
ATOM 1539 C C . SER A 1 193 ? -11.151 1.657 -6.337 1.00 88.62 193 SER A C 1
ATOM 1541 O O . SER A 1 193 ? -12.255 1.931 -5.861 1.00 88.62 193 SER A O 1
ATOM 1543 N N . ILE A 1 194 ? -10.016 2.155 -5.831 1.00 88.31 194 ILE A N 1
ATOM 1544 C CA . ILE A 1 194 ? -9.943 2.931 -4.582 1.00 88.31 194 ILE A CA 1
ATOM 1545 C C . ILE A 1 194 ? -9.434 4.366 -4.764 1.00 88.31 194 ILE A C 1
ATOM 1547 O O . ILE A 1 194 ? -9.643 5.183 -3.866 1.00 88.31 194 ILE A O 1
ATOM 1551 N N . LYS A 1 195 ? -8.805 4.700 -5.901 1.00 91.50 195 LYS A N 1
ATOM 1552 C CA . LYS A 1 195 ? -8.174 6.012 -6.141 1.00 91.50 195 LYS A CA 1
ATOM 1553 C C . LYS A 1 195 ? -9.136 7.197 -6.038 1.00 91.50 195 LYS A C 1
ATOM 1555 O O . LYS A 1 195 ? -8.745 8.255 -5.570 1.00 91.50 195 LYS A O 1
ATOM 1560 N N . ASN A 1 196 ? -10.415 6.993 -6.363 1.00 88.81 196 ASN A N 1
ATOM 1561 C CA . ASN A 1 196 ? -11.458 8.024 -6.255 1.00 88.81 196 ASN A CA 1
ATOM 1562 C C . ASN A 1 196 ? -11.826 8.391 -4.804 1.00 88.81 196 ASN A C 1
ATOM 1564 O O . ASN A 1 196 ? -12.645 9.277 -4.591 1.00 88.81 196 ASN A O 1
ATOM 1568 N N . ASN A 1 197 ? -11.283 7.682 -3.811 1.00 87.19 197 ASN A N 1
ATOM 1569 C CA . ASN A 1 197 ? -11.405 8.019 -2.392 1.00 87.19 197 ASN A CA 1
ATOM 1570 C C . ASN A 1 197 ? -10.045 8.443 -1.801 1.00 87.19 197 ASN A C 1
ATOM 1572 O O . ASN A 1 197 ? -9.852 8.370 -0.588 1.00 87.19 197 ASN A O 1
ATOM 1576 N N . CYS A 1 198 ? -9.074 8.801 -2.646 1.00 89.75 198 CYS A N 1
ATOM 1577 C CA . CYS A 1 198 ? -7.702 9.110 -2.259 1.00 89.75 198 CYS A CA 1
ATOM 1578 C C . CYS A 1 198 ? -7.450 10.616 -2.337 1.00 89.75 198 CYS A C 1
ATOM 1580 O O . CYS A 1 198 ? -7.441 11.196 -3.422 1.00 89.75 198 CYS A O 1
ATOM 1582 N N . GLU A 1 199 ? -7.228 11.251 -1.187 1.00 90.62 199 GLU A N 1
ATOM 1583 C CA . GLU A 1 199 ? -6.980 12.695 -1.118 1.00 90.62 199 GLU A CA 1
ATOM 1584 C C . GLU A 1 199 ? -5.695 13.076 -1.862 1.00 90.62 199 GLU A C 1
ATOM 1586 O O . GLU A 1 199 ? -5.671 14.067 -2.592 1.00 90.62 199 GLU A O 1
ATOM 1591 N N . GLU A 1 200 ? -4.652 12.253 -1.744 1.00 93.19 200 GLU A N 1
ATOM 1592 C CA . GLU A 1 200 ? -3.370 12.447 -2.418 1.00 93.19 200 GLU A CA 1
ATOM 1593 C C . GLU A 1 200 ? -3.517 12.402 -3.945 1.00 93.19 200 GLU A C 1
ATOM 1595 O O . GLU A 1 200 ? -2.891 13.192 -4.648 1.00 93.19 200 GLU A O 1
ATOM 1600 N N . TYR A 1 201 ? -4.386 11.530 -4.465 1.00 93.44 201 TYR A N 1
ATOM 1601 C CA . TYR A 1 201 ? -4.681 11.460 -5.898 1.00 93.44 201 TYR A CA 1
ATOM 1602 C C . TYR A 1 201 ? -5.468 12.688 -6.379 1.00 93.44 201 TYR A C 1
ATOM 1604 O O . TYR A 1 201 ? -5.101 13.305 -7.377 1.00 93.44 201 TYR A O 1
ATOM 1612 N N . HIS A 1 202 ? -6.499 13.111 -5.643 1.00 92.44 202 HIS A N 1
ATOM 1613 C CA . HIS A 1 202 ? -7.267 14.313 -5.993 1.00 92.44 202 HIS A CA 1
ATOM 1614 C C . HIS A 1 202 ? -6.439 15.600 -5.931 1.00 92.44 202 HIS A C 1
ATOM 1616 O O . HIS A 1 202 ? -6.688 16.549 -6.683 1.00 92.44 202 HIS A O 1
ATOM 1622 N N . ALA A 1 203 ? -5.432 15.642 -5.059 1.00 91.25 203 ALA A N 1
ATOM 1623 C CA . ALA A 1 203 ? -4.491 16.749 -5.012 1.00 91.25 203 ALA A CA 1
ATOM 1624 C C . ALA A 1 203 ? -3.708 16.876 -6.333 1.00 91.25 203 ALA A C 1
ATOM 1626 O O . ALA A 1 203 ? -3.554 17.985 -6.842 1.00 91.25 203 ALA A O 1
ATOM 1627 N N . LEU A 1 204 ? -3.313 15.754 -6.949 1.00 92.50 204 LEU A N 1
ATOM 1628 C CA . LEU A 1 204 ? -2.658 15.749 -8.264 1.00 92.50 204 LEU A CA 1
ATOM 1629 C C . LEU A 1 204 ? -3.576 16.244 -9.386 1.00 92.50 204 LEU A C 1
ATOM 1631 O O . LEU A 1 204 ? -3.112 16.963 -10.271 1.00 92.50 204 LEU A O 1
ATOM 1635 N N . GLU A 1 205 ? -4.862 15.879 -9.356 1.00 88.50 205 GLU A N 1
ATOM 1636 C CA . GLU A 1 205 ? -5.857 16.364 -10.325 1.00 88.50 205 GLU A CA 1
ATOM 1637 C C . GLU A 1 205 ? -6.033 17.883 -10.222 1.00 88.50 205 GLU A C 1
ATOM 1639 O O . GLU A 1 205 ? -6.080 18.581 -11.235 1.00 88.50 205 GLU A O 1
ATOM 1644 N N . THR A 1 206 ? -6.086 18.396 -8.992 1.00 87.19 206 THR A N 1
ATOM 1645 C CA . THR A 1 206 ? -6.284 19.824 -8.710 1.00 87.19 206 THR A CA 1
ATOM 1646 C C . THR A 1 206 ? -5.065 20.657 -9.101 1.00 87.19 206 THR A C 1
ATOM 1648 O O . THR A 1 206 ? -5.212 21.738 -9.670 1.00 87.19 206 THR A O 1
ATOM 1651 N N . ASP A 1 207 ? -3.866 20.155 -8.808 1.00 86.44 207 ASP A N 1
ATOM 1652 C CA . ASP A 1 207 ? -2.605 20.867 -9.027 1.00 86.44 207 ASP A CA 1
ATOM 1653 C C . ASP A 1 207 ? -1.993 20.605 -10.424 1.00 86.44 207 ASP A C 1
ATOM 1655 O O . ASP A 1 207 ? -0.963 21.183 -10.761 1.00 86.44 207 ASP A O 1
ATOM 1659 N N . GLY A 1 208 ? -2.633 19.778 -11.264 1.00 86.06 208 GLY A N 1
ATOM 1660 C CA . GLY A 1 208 ? -2.246 19.558 -12.665 1.00 86.06 208 GLY A CA 1
ATOM 1661 C C . GLY A 1 208 ? -1.098 18.565 -12.891 1.00 86.06 208 GLY A C 1
ATOM 1662 O O . GLY A 1 208 ? -0.551 18.511 -13.990 1.00 86.06 208 GLY A O 1
ATOM 1663 N N . ASN A 1 209 ? -0.761 17.749 -11.890 1.00 91.12 209 ASN A N 1
ATOM 1664 C CA . ASN A 1 209 ? 0.383 16.821 -11.906 1.00 91.12 209 ASN A CA 1
ATOM 1665 C C . ASN A 1 209 ? 0.010 15.387 -12.334 1.00 91.12 209 ASN A C 1
ATOM 1667 O O . ASN A 1 209 ? 0.826 14.467 -12.258 1.00 91.12 209 ASN A O 1
ATOM 1671 N N . LEU A 1 210 ? -1.234 15.176 -12.782 1.00 92.75 210 LEU A N 1
ATOM 1672 C CA . LEU A 1 210 ? -1.772 13.849 -13.091 1.00 92.75 210 LEU A CA 1
ATOM 1673 C C . LEU A 1 210 ? -0.983 13.125 -14.193 1.00 92.75 210 LEU A C 1
ATOM 1675 O O . LEU A 1 210 ? -0.736 11.929 -14.090 1.00 92.75 210 LEU A O 1
ATOM 1679 N N . LYS A 1 211 ? -0.538 13.850 -15.223 1.00 93.88 211 LYS A N 1
ATOM 1680 C CA . LYS A 1 211 ? 0.178 13.260 -16.363 1.00 93.88 211 LYS A CA 1
ATOM 1681 C C . LYS A 1 211 ? 1.521 12.645 -15.958 1.00 93.88 211 LYS A C 1
ATOM 1683 O O . LYS A 1 211 ? 1.882 11.577 -16.451 1.00 93.88 211 LYS A O 1
ATOM 1688 N N . ASP A 1 212 ? 2.257 13.318 -15.077 1.00 94.56 212 ASP A N 1
ATOM 1689 C CA . ASP A 1 212 ? 3.547 12.825 -14.594 1.00 94.56 212 ASP A CA 1
ATOM 1690 C C . ASP A 1 212 ? 3.350 11.625 -13.666 1.00 94.56 212 ASP A C 1
ATOM 1692 O O . ASP A 1 212 ? 4.052 10.622 -13.799 1.00 94.56 212 ASP A O 1
ATOM 1696 N N . PHE A 1 213 ? 2.325 11.674 -12.811 1.00 96.94 213 PHE A N 1
ATOM 1697 C CA . PHE A 1 213 ? 1.907 10.530 -12.005 1.00 96.94 213 PHE A CA 1
ATOM 1698 C C . PHE A 1 213 ? 1.549 9.308 -12.862 1.00 96.94 213 PHE A C 1
ATOM 1700 O O . PHE A 1 213 ? 2.084 8.228 -12.626 1.00 96.94 213 PHE A O 1
ATOM 1707 N N . GLU A 1 214 ? 0.688 9.462 -13.872 1.00 96.00 214 GLU A N 1
ATOM 1708 C CA . GLU A 1 214 ? 0.262 8.361 -14.747 1.00 96.00 214 GLU A CA 1
ATOM 1709 C C . GLU A 1 214 ? 1.444 7.734 -15.487 1.00 96.00 214 GLU A C 1
ATOM 1711 O O . GLU A 1 214 ? 1.527 6.511 -15.600 1.00 96.00 214 GLU A O 1
ATOM 1716 N N . LYS A 1 215 ? 2.393 8.559 -15.943 1.00 97.12 215 LYS A N 1
ATOM 1717 C CA . LYS A 1 215 ? 3.617 8.086 -16.596 1.00 97.12 215 LYS A CA 1
ATOM 1718 C C . LYS A 1 215 ? 4.485 7.259 -15.645 1.00 97.12 215 LYS A C 1
ATOM 1720 O O . LYS A 1 215 ? 4.954 6.190 -16.031 1.00 97.12 215 LYS A O 1
ATOM 1725 N N . LEU A 1 216 ? 4.705 7.743 -14.423 1.00 97.50 216 LEU A N 1
ATOM 1726 C CA . LEU A 1 216 ? 5.498 7.033 -13.414 1.00 97.50 216 LEU A CA 1
ATOM 1727 C C . LEU A 1 216 ? 4.814 5.736 -12.972 1.00 97.50 216 LEU A C 1
ATOM 1729 O O . LEU A 1 216 ? 5.474 4.706 -12.855 1.00 97.50 216 LEU A O 1
ATOM 1733 N N . LEU A 1 217 ? 3.494 5.764 -12.776 1.00 97.38 217 LEU A N 1
ATOM 1734 C CA . LEU A 1 217 ? 2.719 4.586 -12.400 1.00 97.38 217 LEU A CA 1
ATOM 1735 C C . LEU A 1 217 ? 2.727 3.528 -13.508 1.00 97.38 217 LEU A C 1
ATOM 1737 O O . LEU A 1 217 ? 2.907 2.351 -13.213 1.00 97.38 217 LEU A O 1
ATOM 1741 N N . ALA A 1 218 ? 2.576 3.932 -14.773 1.00 97.00 218 ALA A N 1
ATOM 1742 C CA . ALA A 1 218 ? 2.658 3.016 -15.908 1.00 97.00 218 ALA A CA 1
ATOM 1743 C C . ALA A 1 218 ? 4.022 2.315 -15.969 1.00 97.00 218 ALA A C 1
ATOM 1745 O O . ALA A 1 218 ? 4.069 1.099 -16.118 1.00 97.00 218 ALA A O 1
ATOM 1746 N N . TYR A 1 219 ? 5.110 3.066 -15.771 1.00 97.62 219 TYR A N 1
ATOM 1747 C CA . TYR A 1 219 ? 6.462 2.509 -15.725 1.00 97.62 219 TYR A CA 1
ATOM 1748 C C . TYR A 1 219 ? 6.655 1.521 -14.563 1.00 97.62 219 TYR A C 1
ATOM 1750 O O . TYR A 1 219 ? 7.177 0.428 -14.762 1.00 97.62 219 TYR A O 1
ATOM 1758 N N . ILE A 1 220 ? 6.185 1.853 -13.354 1.00 96.56 220 ILE A N 1
ATOM 1759 C CA . ILE A 1 220 ? 6.240 0.922 -12.213 1.00 96.56 220 ILE A CA 1
ATOM 1760 C C . ILE A 1 220 ? 5.421 -0.344 -12.497 1.00 96.56 220 ILE A C 1
ATOM 1762 O O . ILE A 1 220 ? 5.883 -1.443 -12.201 1.00 96.56 220 ILE A O 1
ATOM 1766 N N . ASN A 1 221 ? 4.229 -0.213 -13.080 1.00 95.50 221 ASN A N 1
ATOM 1767 C CA . ASN A 1 221 ? 3.371 -1.355 -13.397 1.00 95.50 221 ASN A CA 1
ATOM 1768 C C . ASN A 1 221 ? 3.974 -2.263 -14.476 1.00 95.50 221 ASN A C 1
ATOM 1770 O O . ASN A 1 221 ? 3.826 -3.478 -14.382 1.00 95.50 221 ASN A O 1
ATOM 1774 N N . GLU A 1 222 ? 4.669 -1.700 -15.466 1.00 95.69 222 GLU A N 1
ATOM 1775 C CA . GLU A 1 222 ? 5.426 -2.463 -16.464 1.00 95.69 222 GLU A CA 1
ATOM 1776 C C . GLU A 1 222 ? 6.506 -3.316 -15.783 1.00 95.69 222 GLU A C 1
ATOM 1778 O O . GLU A 1 222 ? 6.496 -4.540 -15.914 1.00 95.69 222 GLU A O 1
ATOM 1783 N N . LEU A 1 223 ? 7.343 -2.698 -14.943 1.00 95.19 223 LEU A N 1
ATOM 1784 C CA . LEU A 1 223 ? 8.385 -3.399 -14.182 1.00 95.19 223 LEU A CA 1
ATOM 1785 C C . LEU A 1 223 ? 7.814 -4.481 -13.254 1.00 95.19 223 LEU A C 1
ATOM 1787 O O . LEU A 1 223 ? 8.395 -5.559 -13.134 1.00 95.19 223 LEU A O 1
ATOM 1791 N N . LEU A 1 224 ? 6.679 -4.209 -12.601 1.00 92.44 224 LEU A N 1
ATOM 1792 C CA . LEU A 1 224 ? 5.978 -5.186 -11.763 1.00 92.44 224 LEU A CA 1
ATOM 1793 C C . LEU A 1 224 ? 5.424 -6.353 -12.586 1.00 92.44 224 LEU A C 1
ATOM 1795 O O . LEU A 1 224 ? 5.524 -7.494 -12.147 1.00 92.44 224 LEU A O 1
ATOM 1799 N N . SER A 1 225 ? 4.885 -6.093 -13.778 1.00 90.50 225 SER A N 1
ATOM 1800 C CA . SER A 1 225 ? 4.359 -7.148 -14.649 1.00 90.50 225 SER A CA 1
ATOM 1801 C C . SER A 1 225 ? 5.453 -8.094 -15.145 1.00 90.50 225 SER A C 1
ATOM 1803 O O . SER A 1 225 ? 5.233 -9.300 -15.215 1.00 90.50 225 SER A O 1
ATOM 1805 N N . GLU A 1 226 ? 6.649 -7.570 -15.416 1.00 88.69 226 GLU A N 1
ATOM 1806 C CA . GLU A 1 226 ? 7.823 -8.372 -15.769 1.00 88.69 226 GLU A CA 1
ATOM 1807 C C . GLU A 1 226 ? 8.349 -9.190 -14.588 1.00 88.69 226 GLU A C 1
ATOM 1809 O O . GLU A 1 226 ? 8.873 -10.280 -14.790 1.00 88.69 226 GLU A O 1
ATOM 1814 N N . ILE A 1 227 ? 8.201 -8.687 -13.356 1.00 86.31 227 ILE A N 1
ATOM 1815 C CA . ILE A 1 227 ? 8.479 -9.482 -12.156 1.00 86.31 227 ILE A CA 1
ATOM 1816 C C . ILE A 1 227 ? 7.475 -10.628 -12.064 1.00 86.31 227 ILE A C 1
ATOM 1818 O O . ILE A 1 227 ? 7.880 -11.744 -11.785 1.00 86.31 227 ILE A O 1
ATOM 1822 N N . ASP A 1 228 ? 6.194 -10.374 -12.332 1.00 77.75 228 ASP A N 1
ATOM 1823 C CA . ASP A 1 228 ? 5.121 -11.371 -12.245 1.00 77.75 228 ASP A CA 1
ATOM 1824 C C . ASP A 1 228 ? 5.122 -12.399 -13.415 1.00 77.75 228 ASP A C 1
ATOM 1826 O O . ASP A 1 228 ? 4.334 -13.351 -13.386 1.00 77.75 228 ASP A O 1
ATOM 1830 N N . SER A 1 229 ? 6.006 -12.231 -14.413 1.00 69.00 229 SER A N 1
ATOM 1831 C CA . SER A 1 229 ? 6.162 -13.079 -15.616 1.00 69.00 229 SER A CA 1
ATOM 1832 C C . SER A 1 229 ? 7.032 -14.317 -15.387 1.00 69.00 229 SER A C 1
ATOM 1834 O O . SER A 1 229 ? 6.655 -15.389 -15.913 1.00 69.00 229 SER A O 1
#

Organism: NCBI:txid2024889

Secondary structure (DSSP, 8-state):
--HHHHHHHHHHHHHHHHHHHTT--HHHHHHHTT--HHHHHHHHTTSSPPPHHHHHHHHHHH-B-HHHHHHS-S-SB---GGGS-HHHHHHHHHT--STTHHHHHHHHHHHHHHHHHHHHHHHHHHHT--HHHHHHHHHHHHHHHHHHHHHHHHHHHHHHHHHHTT-HHHHHHHHHHHHHHHHHHHHGGGHHHHGGG-HHHHHHHHHT-HHHHHHHHHHHHHHHHHH--

Radius of gyration: 23.05 Å; chains: 1; bounding box: 50×56×59 Å

Sequence (229 aa):
MNGAVQHKEEVLERLKTVFESSGKSSRAFSKSIGLKPTSFHKVLTGTAGLTIPLANSIELNHGFRSEWLLSGNGKMKVNKHNHLSPLERCLLEVSLSSIQKWHLLEILIIEKINKRISDQFWGTLRDDSNLQSGEDSRTTAYNNLEQITKVFKELREEEKACLENQDLIGQKIFTQLTQALLLAAFYGEEWDSIKNNCEEYHALETDGNLKDFEKLLAYINELLSEIDS

pLDDT: mean 86.11, std 9.37, range [47.12, 97.62]

Foldseek 3Di:
DCVPVVLQVQLLVLVVVLVVVVVDDLCVVQVQQVHDSVVSVCCNVSVDDQDLSSLVSSCQARQAHSCCSRPVDDDGGGDHVLLDALLRVLCVVVVDPDPCSLVVLLVVLLVVLVVLLVVVLVVCCVPVVPNVVSVVLSVLLVVLSVVLVVLLVVLVVQLVVCVVVVNPLSNVLSVLLSRLLSSCSSCPPCCVVRVVSHPSNVVCVVSVNNVVSVVSNVSNNVSSVSNVD